Protein AF-A0A6A7A8A3-F1 (afdb_monomer)

Sequence (355 aa):
MQVSAALRVEASKLFWAHPEAYFLVSAGWLIDGAHPAYTHWDLSFLPNVQNVLVDYHVGTDRAICPLYDGVMAVRQGRITAFWNSLTKWFPNVKRIVIDQNWLSPPWNGESQPVPRALRILSQSSSLDIQVFAFIAEEIEGDPIACSASIPSDPPCQRSLYRSSADGVWARAKSPQPWKTILPPARKFSGPVGKVRGLDHEDTLTHLQHNGLWPLMVEALDRHHFGMGNNNPFSCPSSTCDAYFQKAGEWTVHAAESHYCDWFTKDRFSMLPQQLRVEFEKREKALVTKEDEIRRVYTELRDDWREGGGRKQREMKHGWMEQLEQDGAWNTGTAPEESRLWREFLRDMENTGSWQ

Mean predicted aligned error: 6.4 Å

Radius of gyration: 23.77 Å; Cα contacts (8 Å, |Δi|>4): 423; chains: 1; bounding box: 64×52×65 Å

Solvent-accessible surface area (backbone atoms only — not comparable to full-atom values): 20393 Å² total; per-residue (Å²): 136,88,75,56,72,68,58,52,57,58,53,48,54,58,64,41,63,38,90,35,51,22,36,55,40,56,39,65,46,22,41,69,49,48,52,69,58,80,52,61,50,35,68,86,56,36,50,60,38,27,32,36,29,29,43,44,54,93,63,49,50,52,66,37,37,32,73,54,95,90,42,75,47,75,37,59,70,35,48,51,27,26,54,54,26,44,48,70,47,25,68,50,48,41,37,36,38,41,37,33,84,56,75,70,80,77,54,93,89,59,88,63,92,66,57,66,52,59,50,55,49,56,71,68,54,60,93,78,45,48,57,32,42,33,34,33,41,74,59,92,64,80,76,74,86,68,68,96,84,64,92,70,79,76,62,67,46,74,48,46,30,35,65,46,98,87,69,49,76,43,77,52,89,67,76,88,71,64,47,82,36,79,60,60,67,42,90,62,59,68,62,60,20,52,54,53,43,49,56,47,51,51,53,51,46,51,52,53,59,64,47,47,57,62,50,49,45,51,49,52,36,40,68,32,39,34,97,84,40,78,52,62,50,63,49,70,52,94,91,46,86,53,73,33,80,53,71,56,50,52,46,55,47,42,64,76,76,40,58,73,53,62,79,43,97,64,57,54,71,68,43,59,70,76,59,26,53,55,51,53,53,49,50,52,52,45,53,54,49,52,51,50,51,52,48,53,53,47,53,54,30,50,48,49,61,51,72,89,33,72,56,28,54,51,50,53,49,49,35,40,52,42,31,73,71,36,78,71,46,42,77,90,57,60,47,85,73,28,68,68,46,52,51,51,50,50,66,54,66,55,80,70,76,94,122

Structure (mmCIF, N/CA/C/O backbone):
data_AF-A0A6A7A8A3-F1
#
_entry.id   AF-A0A6A7A8A3-F1
#
loop_
_atom_site.group_PDB
_atom_site.id
_atom_site.type_symbol
_atom_site.label_atom_id
_atom_site.label_alt_id
_atom_site.label_comp_id
_atom_site.label_asym_id
_atom_site.label_entity_id
_atom_site.label_seq_id
_atom_site.pdbx_PDB_ins_code
_atom_site.Cartn_x
_atom_site.Cartn_y
_atom_site.Cartn_z
_atom_site.occupancy
_atom_site.B_iso_or_equiv
_atom_site.auth_seq_id
_atom_site.auth_comp_id
_atom_site.auth_asym_id
_atom_site.auth_atom_id
_atom_site.pdbx_PDB_model_num
ATOM 1 N N . MET A 1 1 ? -22.279 19.950 -16.555 1.00 41.28 1 MET A N 1
ATOM 2 C CA . MET A 1 1 ? -22.876 18.755 -17.191 1.00 41.28 1 MET A CA 1
ATOM 3 C C . MET A 1 1 ? -23.458 17.885 -16.074 1.00 41.28 1 MET A C 1
ATOM 5 O O . MET A 1 1 ? -22.696 17.284 -15.332 1.00 41.28 1 MET A O 1
ATOM 9 N N . GLN A 1 2 ? -24.775 17.928 -15.839 1.00 42.59 2 GLN A N 1
ATOM 10 C CA . GLN A 1 2 ? -25.427 17.108 -14.806 1.00 42.59 2 GLN A CA 1
ATOM 11 C C . GLN A 1 2 ? -25.763 15.741 -15.405 1.00 42.59 2 GLN A C 1
ATOM 13 O O . GLN A 1 2 ? -26.630 15.635 -16.266 1.00 42.59 2 GLN A O 1
ATOM 18 N N . VAL A 1 3 ? -25.058 14.698 -14.974 1.00 52.94 3 VAL A N 1
ATOM 19 C CA . VAL A 1 3 ? -25.358 13.318 -15.378 1.00 52.94 3 VAL A CA 1
ATOM 20 C C . VAL A 1 3 ? -26.466 12.777 -14.472 1.00 52.94 3 VAL A C 1
ATOM 22 O O . VAL A 1 3 ? -26.388 12.938 -13.244 1.00 52.94 3 VAL A O 1
ATOM 25 N N . SER A 1 4 ? -27.496 12.149 -15.052 1.00 76.50 4 SER A N 1
ATOM 26 C CA . SER A 1 4 ? -28.606 11.574 -14.280 1.00 76.50 4 SER A CA 1
ATOM 27 C C . SER A 1 4 ? -28.085 10.539 -13.272 1.00 76.50 4 SER A C 1
ATOM 29 O O . SER A 1 4 ? -27.087 9.857 -13.517 1.00 76.50 4 SER A O 1
ATOM 31 N N . ALA A 1 5 ? -28.734 10.435 -12.110 1.00 71.06 5 ALA A N 1
ATOM 32 C CA . ALA A 1 5 ? -28.333 9.482 -11.073 1.00 71.06 5 ALA A CA 1
ATOM 33 C C . ALA A 1 5 ? -28.344 8.029 -11.589 1.00 71.06 5 ALA A C 1
ATOM 35 O O . ALA A 1 5 ? -27.452 7.256 -11.256 1.00 71.06 5 ALA A O 1
ATOM 36 N N . ALA A 1 6 ? -29.285 7.692 -12.478 1.00 70.81 6 ALA A N 1
ATOM 37 C CA . ALA A 1 6 ? -29.379 6.373 -13.103 1.00 70.81 6 ALA A CA 1
ATOM 38 C C . ALA A 1 6 ? -28.167 6.049 -13.995 1.00 70.81 6 ALA A C 1
ATOM 40 O O . ALA A 1 6 ? -27.608 4.959 -13.905 1.00 70.81 6 ALA A O 1
ATOM 41 N N . LEU A 1 7 ? -27.701 7.012 -14.799 1.00 69.50 7 LEU A N 1
ATOM 42 C CA . LEU A 1 7 ? -26.505 6.831 -15.630 1.00 69.50 7 LEU A CA 1
ATOM 43 C C . LEU A 1 7 ? -25.240 6.657 -14.786 1.00 69.50 7 LEU A C 1
ATOM 45 O O . LEU A 1 7 ? -24.361 5.893 -15.169 1.00 69.50 7 LEU A O 1
ATOM 49 N N . ARG A 1 8 ? -25.151 7.317 -13.624 1.00 71.75 8 ARG A N 1
ATOM 50 C CA . ARG A 1 8 ? -24.036 7.115 -12.684 1.00 71.75 8 ARG A CA 1
ATOM 51 C C . ARG A 1 8 ? -24.021 5.703 -12.104 1.00 71.75 8 ARG A C 1
ATOM 53 O O . ARG A 1 8 ? -22.950 5.112 -12.012 1.00 71.75 8 ARG A O 1
ATOM 60 N N . VAL A 1 9 ? -25.186 5.150 -11.768 1.00 73.38 9 VAL A N 1
ATOM 61 C CA . VAL A 1 9 ? -25.297 3.768 -11.277 1.00 73.38 9 VAL A CA 1
ATOM 62 C C . VAL A 1 9 ? -24.847 2.774 -12.347 1.00 73.38 9 VAL A C 1
ATOM 64 O O . VAL A 1 9 ? -23.990 1.940 -12.062 1.00 73.38 9 VAL A O 1
ATOM 67 N N . GLU A 1 10 ? -25.334 2.889 -13.585 1.00 70.38 10 GLU A N 1
ATOM 68 C CA . GLU A 1 10 ? -24.928 1.975 -14.664 1.00 70.38 10 GLU A CA 1
ATOM 69 C C . GLU A 1 10 ? -23.459 2.146 -15.076 1.00 70.38 10 GLU A C 1
ATOM 71 O O . GLU A 1 10 ? -22.743 1.158 -15.228 1.00 70.38 10 GLU A O 1
ATOM 76 N N . ALA A 1 11 ? -22.963 3.383 -15.178 1.00 69.50 11 ALA A N 1
ATOM 77 C CA . ALA A 1 11 ? -21.560 3.642 -15.503 1.00 69.50 11 ALA A CA 1
ATOM 78 C C . ALA A 1 11 ? -20.607 3.123 -14.417 1.00 69.50 11 ALA A C 1
ATOM 80 O O . ALA A 1 11 ? -19.522 2.637 -14.737 1.00 69.50 11 ALA A O 1
ATOM 81 N N . SER A 1 12 ? -21.018 3.167 -13.143 1.00 70.62 12 SER A N 1
ATOM 82 C CA . SER A 1 12 ? -20.209 2.624 -12.051 1.00 70.62 12 SER A CA 1
ATOM 83 C C . SER A 1 12 ? -19.930 1.130 -12.257 1.00 70.62 12 SER A C 1
ATOM 85 O O . SER A 1 12 ? -18.787 0.706 -12.122 1.00 70.62 12 SER A O 1
ATOM 87 N N . LYS A 1 13 ? -20.912 0.346 -12.731 1.00 70.56 13 LYS A N 1
ATOM 88 C CA . LYS A 1 13 ? -20.748 -1.096 -12.999 1.00 70.56 13 LYS A CA 1
ATOM 89 C C . LYS A 1 13 ? -19.637 -1.394 -14.007 1.00 70.56 13 LYS A C 1
ATOM 91 O O . LYS A 1 13 ? -18.919 -2.377 -13.843 1.00 70.56 13 LYS A O 1
ATOM 96 N N . LEU A 1 14 ? -19.483 -0.547 -15.026 1.00 67.88 14 LEU A N 1
ATOM 97 C CA . LEU A 1 14 ? -18.428 -0.688 -16.035 1.00 67.88 14 LEU A CA 1
ATOM 98 C C . LEU A 1 14 ? -17.042 -0.400 -15.455 1.00 67.88 14 LEU A C 1
ATOM 100 O O . LEU A 1 14 ? -16.075 -1.065 -15.819 1.00 67.88 14 LEU A O 1
ATOM 104 N N . PHE A 1 15 ? -16.952 0.548 -14.524 1.00 69.75 15 PHE A N 1
ATOM 105 C CA . PHE A 1 15 ? -15.708 0.843 -13.820 1.00 69.75 15 PHE A CA 1
ATOM 106 C C . PHE A 1 15 ? -15.284 -0.332 -12.921 1.00 69.75 15 PHE A C 1
ATOM 108 O O . PHE A 1 15 ? -14.115 -0.711 -12.905 1.00 69.75 15 PHE A O 1
ATOM 115 N N . TRP A 1 16 ? -16.241 -0.975 -12.243 1.00 70.88 16 TRP A N 1
ATOM 116 C CA . TRP A 1 16 ? -15.983 -2.103 -11.334 1.00 70.88 16 TRP A CA 1
ATOM 117 C C . TRP A 1 16 ? -15.616 -3.413 -12.036 1.00 70.88 16 TRP A C 1
ATOM 119 O O . TRP A 1 16 ? -14.941 -4.264 -11.459 1.00 70.88 16 TRP A O 1
ATOM 129 N N . ALA A 1 17 ? -16.077 -3.590 -13.274 1.00 68.94 17 ALA A N 1
ATOM 130 C CA . ALA A 1 17 ? -15.832 -4.790 -14.064 1.00 68.94 17 ALA A CA 1
ATOM 131 C C . ALA A 1 17 ? -14.525 -4.731 -14.869 1.00 68.94 17 ALA A C 1
ATOM 133 O O . ALA A 1 17 ? -14.231 -5.682 -15.596 1.00 68.94 17 ALA A O 1
ATOM 134 N N . HIS A 1 18 ? -13.747 -3.643 -14.769 1.00 83.19 18 HIS A N 1
ATOM 135 C CA . HIS A 1 18 ? -12.517 -3.517 -15.539 1.00 83.19 18 HIS A CA 1
ATOM 136 C C . HIS A 1 18 ? -11.528 -4.620 -15.116 1.00 83.19 18 HIS A C 1
ATOM 138 O O . HIS A 1 18 ? -11.077 -4.632 -13.968 1.00 83.19 18 HIS A O 1
ATOM 144 N N . PRO A 1 19 ? -11.171 -5.563 -16.008 1.00 85.12 19 PRO A N 1
ATOM 145 C CA . PRO A 1 19 ? -10.410 -6.758 -15.633 1.00 85.12 19 PRO A CA 1
ATOM 146 C C . PRO A 1 19 ? -8.987 -6.441 -15.159 1.00 85.12 19 PRO A C 1
ATOM 148 O O . PRO A 1 19 ? -8.372 -7.259 -14.482 1.00 85.12 19 PRO A O 1
ATOM 151 N N . GLU A 1 20 ? -8.488 -5.255 -15.501 1.00 90.06 20 GLU A N 1
ATOM 152 C CA . GLU A 1 20 ? -7.165 -4.754 -15.126 1.00 90.06 20 GLU A CA 1
ATOM 153 C C . GLU A 1 20 ? -7.177 -3.881 -13.863 1.00 90.06 20 GLU A C 1
ATOM 155 O O . GLU A 1 20 ? -6.114 -3.538 -13.366 1.00 90.06 20 GLU A O 1
ATOM 160 N N . ALA A 1 21 ? -8.335 -3.478 -13.335 1.00 92.38 21 ALA A N 1
ATOM 161 C CA . ALA A 1 21 ? -8.386 -2.628 -12.144 1.00 92.38 21 ALA A CA 1
ATOM 162 C C . ALA A 1 21 ? -8.344 -3.494 -10.880 1.00 92.38 21 ALA A C 1
ATOM 16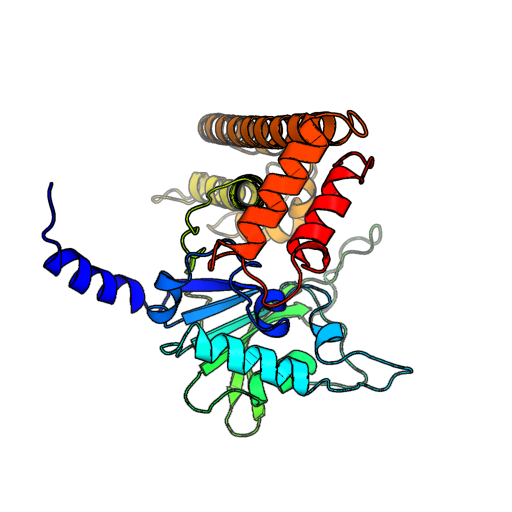4 O O . ALA A 1 21 ? -9.275 -4.268 -10.642 1.00 92.38 21 ALA A O 1
ATOM 165 N N . TYR A 1 22 ? -7.280 -3.363 -10.085 1.00 95.25 22 TYR A N 1
ATOM 166 C CA . TYR A 1 22 ? -7.108 -4.076 -8.819 1.00 95.25 22 TYR A CA 1
ATOM 167 C C . TYR A 1 22 ? -7.022 -3.085 -7.666 1.00 95.25 22 TYR A C 1
ATOM 169 O O . TYR A 1 22 ? -6.208 -2.164 -7.690 1.00 95.25 22 TYR A O 1
ATOM 177 N N . PHE A 1 23 ? -7.851 -3.285 -6.645 1.00 95.62 23 PHE A N 1
ATOM 178 C CA . PHE A 1 23 ? -7.915 -2.375 -5.505 1.00 95.62 23 PHE A CA 1
ATOM 179 C C . PHE A 1 23 ? -7.009 -2.846 -4.374 1.00 95.62 23 PHE A C 1
ATOM 181 O O . PHE A 1 23 ? -7.115 -3.995 -3.946 1.00 95.62 23 PHE A O 1
ATOM 188 N N . LEU A 1 24 ? -6.120 -1.960 -3.918 1.00 96.31 24 LEU A N 1
ATOM 189 C CA . LEU A 1 24 ? -5.114 -2.270 -2.906 1.00 96.31 24 LEU A CA 1
ATOM 190 C C . LEU A 1 24 ? -5.739 -2.402 -1.514 1.00 96.31 24 LEU A C 1
ATOM 192 O O . LEU A 1 24 ? -6.472 -1.520 -1.061 1.00 96.31 24 LEU A O 1
ATOM 196 N N . VAL A 1 25 ? -5.408 -3.482 -0.812 1.00 97.44 25 VAL A N 1
ATOM 197 C CA . VAL A 1 25 ? -5.861 -3.764 0.553 1.00 97.44 25 VAL A CA 1
ATOM 198 C C . VAL A 1 25 ? -4.709 -4.356 1.359 1.00 97.44 25 VAL A C 1
ATOM 200 O O . VAL A 1 25 ? -4.039 -5.266 0.892 1.00 97.44 25 VAL A O 1
ATOM 203 N N . SER A 1 26 ? -4.495 -3.894 2.591 1.00 96.81 26 SER A N 1
ATOM 204 C CA . SER A 1 26 ? -3.446 -4.451 3.454 1.00 96.81 26 SER A CA 1
ATOM 205 C C . SER A 1 26 ? -3.801 -5.856 3.950 1.00 96.81 26 SER A C 1
ATOM 207 O O . SER A 1 26 ? -4.882 -6.070 4.512 1.00 96.81 26 SER A O 1
ATOM 209 N N . ALA A 1 27 ? -2.865 -6.801 3.829 1.00 97.44 27 ALA A N 1
ATOM 210 C CA . ALA A 1 27 ? -2.997 -8.134 4.414 1.00 97.44 27 ALA A CA 1
ATOM 211 C C . ALA A 1 27 ? -3.155 -8.073 5.939 1.00 97.44 27 ALA A C 1
ATOM 213 O O . ALA A 1 27 ? -3.954 -8.818 6.504 1.00 97.44 27 ALA A O 1
ATOM 214 N N . GLY A 1 28 ? -2.440 -7.156 6.603 1.00 96.62 28 GLY A N 1
ATOM 215 C CA . GLY A 1 28 ? -2.507 -6.979 8.054 1.00 96.62 28 GLY A CA 1
ATOM 216 C C . GLY A 1 28 ? -3.919 -6.633 8.529 1.00 96.62 28 GLY A C 1
ATOM 217 O O . GLY A 1 28 ? -4.424 -7.251 9.463 1.00 96.62 28 GLY A O 1
ATOM 218 N N . TRP A 1 29 ? -4.602 -5.724 7.823 1.00 96.94 29 TRP A N 1
ATOM 219 C CA . TRP A 1 29 ? -5.993 -5.372 8.122 1.00 96.94 29 TRP A CA 1
ATOM 220 C C . TRP A 1 29 ? -6.928 -6.582 8.006 1.00 96.94 29 TRP A C 1
ATOM 222 O O . TRP A 1 29 ? -7.726 -6.817 8.911 1.00 96.94 29 TRP A O 1
ATOM 232 N N . LEU A 1 30 ? -6.793 -7.394 6.950 1.00 98.12 30 LEU A N 1
ATOM 233 C CA . LEU A 1 30 ? -7.594 -8.612 6.762 1.00 98.12 30 LEU A CA 1
ATOM 234 C C . LEU A 1 30 ? -7.322 -9.665 7.854 1.00 98.12 30 LEU A C 1
ATOM 236 O O . LEU A 1 30 ? -8.256 -10.256 8.394 1.00 98.12 30 LEU A O 1
ATOM 240 N N . ILE A 1 31 ? -6.055 -9.872 8.221 1.00 97.25 31 ILE A N 1
ATOM 241 C CA . ILE A 1 31 ? -5.625 -10.828 9.262 1.00 97.25 31 ILE A CA 1
ATOM 242 C C . ILE A 1 31 ? -6.101 -10.418 10.663 1.00 97.25 31 ILE A C 1
ATOM 244 O O . ILE A 1 31 ? -6.330 -11.276 11.524 1.00 97.25 31 ILE A O 1
ATOM 248 N N . ASP A 1 32 ? -6.261 -9.117 10.900 1.00 95.81 32 ASP A N 1
ATOM 249 C CA . ASP A 1 32 ? -6.776 -8.542 12.145 1.00 95.81 32 ASP A CA 1
ATOM 250 C C . ASP A 1 32 ? -8.315 -8.433 12.173 1.00 95.81 32 ASP A C 1
ATOM 252 O O . ASP A 1 32 ? -8.879 -7.778 13.050 1.00 95.81 32 ASP A O 1
ATOM 256 N N . GLY A 1 33 ? -9.017 -9.086 11.239 1.00 96.12 33 GLY A N 1
ATOM 257 C CA . GLY A 1 33 ? -10.484 -9.140 11.219 1.00 96.12 33 GLY A CA 1
ATOM 258 C C . GLY A 1 33 ? -11.158 -8.000 10.445 1.00 96.12 33 GLY A C 1
ATOM 259 O O . GLY A 1 33 ? -12.374 -7.827 10.547 1.00 96.12 33 GLY A O 1
ATOM 260 N N . ALA A 1 34 ? -10.377 -7.205 9.706 1.00 96.69 34 ALA A N 1
ATOM 261 C CA . ALA A 1 34 ? -10.812 -6.090 8.867 1.00 96.69 34 ALA A CA 1
ATOM 262 C C . ALA A 1 34 ? -11.801 -5.147 9.555 1.00 96.69 34 ALA A C 1
ATOM 264 O O . ALA A 1 34 ? -12.875 -4.830 9.036 1.00 96.69 34 ALA A O 1
ATOM 265 N N . HIS A 1 35 ? -11.455 -4.710 10.762 1.00 95.56 35 HIS A N 1
ATOM 266 C CA . HIS A 1 35 ? -12.317 -3.811 11.507 1.00 95.56 35 HIS A CA 1
ATOM 267 C C . HIS A 1 35 ? -12.421 -2.435 10.802 1.00 95.56 35 HIS A C 1
ATOM 269 O O . HIS A 1 35 ? -11.382 -1.871 10.435 1.00 95.56 35 HIS A O 1
ATOM 275 N N . PRO A 1 36 ? -13.631 -1.856 10.643 1.00 94.75 36 PRO A N 1
ATOM 276 C CA . PRO A 1 36 ? -13.853 -0.578 9.955 1.00 94.75 36 PRO A CA 1
ATOM 277 C C . PRO A 1 36 ? -13.001 0.592 10.438 1.00 94.75 36 PRO A C 1
ATOM 279 O O . PRO A 1 36 ? -12.534 1.415 9.654 1.00 94.75 36 PRO A O 1
ATOM 282 N N . ALA A 1 37 ? -12.795 0.658 11.750 1.00 94.81 37 ALA A N 1
ATOM 283 C CA . ALA A 1 37 ? -12.064 1.734 12.402 1.00 94.81 37 ALA A CA 1
ATOM 284 C C . ALA A 1 37 ? -10.565 1.769 12.031 1.00 94.81 37 ALA A C 1
ATOM 286 O O . ALA A 1 37 ? -9.936 2.815 12.150 1.00 94.81 37 ALA A O 1
ATOM 287 N N . TYR A 1 38 ? -9.995 0.651 11.558 1.00 95.00 38 TYR A N 1
ATOM 288 C CA . TYR A 1 38 ? -8.555 0.508 11.289 1.00 95.00 38 TYR A CA 1
ATOM 289 C C . TYR A 1 38 ? -8.183 0.677 9.813 1.00 95.00 38 TYR A C 1
ATOM 291 O O . TYR A 1 38 ? -7.076 0.331 9.412 1.00 95.00 38 TYR A O 1
ATOM 299 N N . THR A 1 39 ? -9.093 1.202 8.994 1.00 95.38 39 THR A N 1
ATOM 300 C CA . THR A 1 39 ? -8.820 1.515 7.592 1.00 95.38 39 THR A CA 1
ATOM 301 C C . THR A 1 39 ? -9.232 2.941 7.244 1.00 95.38 39 THR A C 1
ATOM 303 O O . THR A 1 39 ? -10.134 3.522 7.854 1.00 95.38 39 THR A O 1
ATOM 306 N N . HIS A 1 40 ? -8.553 3.502 6.247 1.00 95.38 40 HIS A N 1
ATOM 307 C CA . HIS A 1 40 ? -8.847 4.814 5.674 1.00 95.38 40 HIS A CA 1
ATOM 308 C C . HIS A 1 40 ? -9.877 4.731 4.540 1.00 95.38 40 HIS A C 1
ATOM 310 O O . HIS A 1 40 ? -10.288 5.762 4.020 1.00 95.38 40 HIS A O 1
ATOM 316 N N . TRP A 1 41 ? -10.302 3.526 4.151 1.00 94.94 41 TRP A N 1
ATOM 317 C CA . TRP A 1 41 ? -11.145 3.304 2.977 1.00 94.94 41 TRP A CA 1
ATOM 318 C C . TRP A 1 41 ? -12.631 3.482 3.266 1.00 94.94 41 TRP A C 1
ATOM 320 O O . TRP A 1 41 ? -13.123 3.133 4.341 1.00 94.94 41 TRP A O 1
ATOM 330 N N . ASP A 1 42 ? -13.359 3.983 2.270 1.00 94.81 42 ASP A N 1
ATOM 331 C CA . ASP A 1 42 ? -14.815 3.960 2.256 1.00 94.81 42 ASP A CA 1
ATOM 332 C C . ASP A 1 42 ? -15.297 2.514 2.097 1.00 94.81 42 ASP A C 1
ATOM 334 O O . ASP A 1 42 ? -15.176 1.897 1.041 1.00 94.81 42 ASP A O 1
ATOM 338 N N . LEU A 1 43 ? -15.857 1.949 3.161 1.00 94.38 43 LEU A N 1
ATOM 339 C CA . LEU A 1 43 ? -16.292 0.555 3.161 1.00 94.38 43 LEU A CA 1
ATOM 340 C C . LEU A 1 43 ? -17.522 0.310 2.289 1.00 94.38 43 LEU A C 1
ATOM 342 O O . LEU A 1 43 ? -17.734 -0.820 1.857 1.00 94.38 43 LEU A O 1
ATOM 346 N N . SER A 1 44 ? -18.314 1.347 2.002 1.00 93.12 44 SER A N 1
ATOM 347 C CA . SER A 1 44 ? -19.478 1.228 1.115 1.00 93.12 44 SER A CA 1
ATOM 348 C C . SER A 1 44 ? -19.074 0.978 -0.342 1.00 93.12 44 SER A C 1
ATOM 350 O O . SER A 1 44 ? -19.856 0.449 -1.132 1.00 93.12 44 SER A O 1
ATOM 352 N N . PHE A 1 45 ? -17.824 1.300 -0.682 1.00 90.94 45 PHE A N 1
ATOM 353 C CA . PHE A 1 45 ? -17.230 1.047 -1.985 1.00 90.94 45 PHE A CA 1
ATOM 354 C C . PHE A 1 45 ? -16.874 -0.429 -2.198 1.00 90.94 45 PHE A C 1
ATOM 356 O O . PHE A 1 45 ? -17.084 -0.959 -3.292 1.00 90.94 45 PHE A O 1
ATOM 363 N N . LEU A 1 46 ? -16.353 -1.094 -1.159 1.00 93.56 46 LEU A N 1
ATOM 364 C CA . LEU A 1 46 ? -15.729 -2.420 -1.255 1.00 93.56 46 LEU A CA 1
ATOM 365 C C . LEU A 1 46 ? -16.644 -3.520 -1.832 1.00 93.56 46 LEU A C 1
ATOM 367 O O . LEU A 1 46 ? -16.145 -4.317 -2.629 1.00 93.56 46 LEU A O 1
ATOM 371 N N . PRO A 1 47 ? -17.969 -3.551 -1.566 1.00 94.69 47 PRO A N 1
ATOM 372 C CA . PRO A 1 47 ? -18.858 -4.543 -2.164 1.00 94.69 47 PRO A CA 1
ATOM 373 C C . PRO A 1 47 ? -18.889 -4.554 -3.691 1.00 94.69 47 PRO A C 1
ATOM 375 O O . PRO A 1 47 ? -19.271 -5.563 -4.275 1.00 94.69 47 PRO A O 1
ATOM 378 N N . ASN A 1 48 ? -18.488 -3.471 -4.357 1.00 91.19 48 ASN A N 1
ATOM 379 C CA . ASN A 1 48 ? -18.474 -3.404 -5.818 1.00 91.19 48 ASN A CA 1
ATOM 380 C C . ASN A 1 48 ? -17.194 -3.989 -6.434 1.00 91.19 48 ASN A C 1
ATOM 382 O O . ASN A 1 48 ? -17.150 -4.248 -7.635 1.00 91.19 48 ASN A O 1
ATOM 386 N N . VAL A 1 49 ? -16.149 -4.199 -5.636 1.00 93.06 49 VAL A N 1
ATOM 387 C CA . VAL A 1 49 ? -14.822 -4.593 -6.111 1.00 93.06 49 VAL A CA 1
ATOM 388 C C . VAL A 1 49 ? -14.785 -6.080 -6.479 1.00 93.06 49 VAL A C 1
ATOM 390 O O . VAL A 1 49 ? -15.143 -6.938 -5.675 1.00 93.06 49 VAL A O 1
ATOM 393 N N . GLN A 1 50 ? -14.298 -6.387 -7.689 1.00 94.25 50 GLN A N 1
ATOM 394 C CA . GLN A 1 50 ? -14.140 -7.767 -8.175 1.00 94.25 50 GLN A CA 1
ATOM 395 C C . GLN A 1 50 ? -12.688 -8.264 -8.181 1.00 94.25 50 GLN A C 1
ATOM 397 O O . GLN A 1 50 ? -12.469 -9.471 -8.065 1.00 94.25 50 GLN A O 1
ATOM 402 N N . ASN A 1 51 ? -11.703 -7.369 -8.308 1.00 95.12 51 ASN A N 1
ATOM 403 C CA . ASN A 1 51 ? -10.287 -7.730 -8.251 1.00 95.12 51 ASN A CA 1
ATOM 404 C C . ASN A 1 51 ? -9.594 -6.976 -7.107 1.00 95.12 51 ASN A C 1
ATOM 406 O O . ASN A 1 51 ? -9.657 -5.746 -7.037 1.00 95.12 51 ASN A O 1
ATOM 410 N N . VAL A 1 52 ? -8.930 -7.715 -6.223 1.00 96.69 52 VAL A N 1
ATOM 411 C CA . VAL A 1 52 ? -8.230 -7.174 -5.051 1.00 96.69 52 VAL A CA 1
ATOM 412 C C . VAL A 1 52 ? -6.735 -7.441 -5.191 1.00 96.69 52 VAL A C 1
ATOM 414 O O . VAL A 1 52 ? -6.326 -8.560 -5.499 1.00 96.69 52 VAL A O 1
ATOM 417 N N . LEU A 1 53 ? -5.917 -6.416 -4.963 1.00 97.19 53 LEU A N 1
ATOM 418 C CA . LEU A 1 53 ? -4.483 -6.572 -4.739 1.00 97.19 53 LEU A CA 1
ATOM 419 C C . LEU A 1 53 ? -4.249 -6.517 -3.234 1.00 97.19 53 LEU A C 1
ATOM 421 O O . LEU A 1 53 ? -4.550 -5.513 -2.593 1.00 97.19 53 LEU A O 1
ATOM 425 N N . VAL A 1 54 ? -3.754 -7.603 -2.662 1.00 97.94 54 VAL A N 1
ATOM 426 C CA . VAL A 1 54 ? -3.442 -7.675 -1.241 1.00 97.94 54 VAL A CA 1
ATOM 427 C C . VAL A 1 54 ? -1.982 -7.301 -1.059 1.00 97.94 54 VAL A C 1
ATOM 429 O O . VAL A 1 54 ? -1.117 -8.064 -1.474 1.00 97.94 54 VAL A O 1
ATOM 432 N N . ASP A 1 55 ? -1.729 -6.158 -0.427 1.00 96.56 55 ASP A N 1
ATOM 433 C CA . ASP A 1 55 ? -0.402 -5.758 0.036 1.00 96.56 55 ASP A CA 1
ATOM 434 C C . ASP A 1 55 ? -0.011 -6.668 1.198 1.00 96.56 55 ASP A C 1
ATOM 436 O O . ASP A 1 55 ? -0.446 -6.505 2.347 1.00 96.56 55 ASP A O 1
ATOM 440 N N . TYR A 1 56 ? 0.710 -7.727 0.865 1.00 96.50 56 TYR A N 1
ATOM 441 C CA . TYR A 1 56 ? 1.326 -8.591 1.843 1.00 96.50 56 TYR A CA 1
ATOM 442 C C . TYR A 1 56 ? 2.548 -7.818 2.309 1.00 96.50 56 TYR A C 1
ATOM 444 O O . TYR A 1 56 ? 3.350 -7.484 1.464 1.00 96.50 56 TYR A O 1
ATOM 452 N N . HIS A 1 57 ? 2.719 -7.515 3.599 1.00 92.88 57 HIS A N 1
ATOM 453 C CA . HIS A 1 57 ? 3.901 -6.783 4.088 1.00 92.88 57 HIS A CA 1
ATOM 454 C C . HIS A 1 57 ? 4.918 -7.703 4.770 1.00 92.88 57 HIS A C 1
ATOM 456 O O . HIS A 1 57 ? 4.564 -8.785 5.258 1.00 92.88 57 HIS A O 1
ATOM 462 N N . VAL A 1 58 ? 6.168 -7.242 4.886 1.00 90.19 58 VAL A N 1
ATOM 463 C CA . VAL A 1 58 ? 7.217 -7.929 5.652 1.00 90.19 58 VAL A CA 1
ATOM 464 C C . VAL A 1 58 ? 6.699 -8.276 7.051 1.00 90.19 58 VAL A C 1
ATOM 466 O O . VAL A 1 58 ? 6.112 -7.454 7.750 1.00 90.19 58 VAL A O 1
ATOM 469 N N . GLY A 1 59 ? 6.902 -9.528 7.466 1.00 89.69 59 GLY A N 1
ATOM 470 C CA . GLY A 1 59 ? 6.437 -10.036 8.759 1.00 89.69 59 GLY A CA 1
ATOM 471 C C . GLY A 1 59 ? 5.027 -10.633 8.751 1.00 89.69 59 GLY A C 1
ATOM 472 O O . GLY A 1 59 ? 4.689 -11.344 9.700 1.00 89.69 59 GLY A O 1
ATOM 473 N N . THR A 1 60 ? 4.242 -10.466 7.680 1.00 92.56 60 THR A N 1
ATOM 474 C CA . THR A 1 60 ? 2.930 -11.132 7.541 1.00 92.56 60 THR A CA 1
ATOM 475 C C . THR A 1 60 ? 3.068 -12.658 7.596 1.00 92.56 60 THR A C 1
ATOM 477 O O . THR A 1 60 ? 2.279 -13.330 8.264 1.00 92.56 60 THR A O 1
ATOM 480 N N . ASP A 1 61 ? 4.158 -13.198 7.039 1.00 91.56 61 ASP A N 1
ATOM 481 C CA . ASP A 1 61 ? 4.535 -14.610 7.181 1.00 91.56 61 ASP A CA 1
ATOM 482 C C . ASP A 1 61 ? 4.615 -15.044 8.645 1.00 91.56 61 ASP A C 1
ATOM 484 O O . ASP A 1 61 ? 4.103 -16.097 9.001 1.00 91.56 61 ASP A O 1
ATOM 488 N N . ARG A 1 62 ? 5.184 -14.216 9.531 1.00 91.75 62 ARG A N 1
ATOM 489 C CA . ARG A 1 62 ? 5.283 -14.524 10.969 1.00 91.75 62 ARG A CA 1
ATOM 490 C C . ARG A 1 62 ? 3.934 -14.423 11.680 1.00 91.75 62 ARG A C 1
ATOM 492 O O . ARG A 1 62 ? 3.750 -15.034 12.732 1.00 91.75 62 ARG A O 1
ATOM 499 N N . ALA A 1 63 ? 2.990 -13.656 11.139 1.00 92.88 63 ALA A N 1
ATOM 500 C CA . ALA A 1 63 ? 1.636 -13.582 11.676 1.00 92.88 63 ALA A CA 1
ATOM 501 C C . ALA A 1 63 ? 0.827 -14.852 11.359 1.00 92.88 63 ALA A C 1
ATOM 503 O O . ALA A 1 63 ? 0.045 -15.286 12.208 1.00 92.88 63 ALA A O 1
ATOM 504 N N . ILE A 1 64 ? 1.041 -15.452 10.180 1.00 93.81 64 ILE A N 1
ATOM 505 C CA . ILE A 1 64 ? 0.332 -16.650 9.698 1.00 93.81 64 ILE A CA 1
ATOM 506 C C . ILE A 1 64 ? 1.063 -17.947 10.080 1.00 93.81 64 ILE A C 1
ATOM 508 O O . ILE A 1 64 ? 0.441 -18.892 10.558 1.00 93.81 64 ILE A O 1
ATOM 512 N N . CYS A 1 65 ? 2.375 -17.993 9.885 1.00 93.94 65 CYS A N 1
ATOM 513 C CA . CYS A 1 65 ? 3.252 -19.147 10.071 1.00 93.94 65 CYS A CA 1
ATOM 514 C C . CYS A 1 65 ? 4.529 -18.742 10.836 1.00 93.94 65 CYS A C 1
ATOM 516 O O . CYS A 1 65 ? 5.621 -18.752 10.263 1.00 93.94 65 CYS A O 1
ATOM 518 N N . PRO A 1 66 ? 4.434 -18.350 12.122 1.00 93.56 66 PRO A N 1
ATOM 519 C CA . PRO A 1 66 ? 5.623 -18.112 12.933 1.00 93.56 66 PRO A CA 1
ATOM 520 C C . PRO A 1 66 ? 6.519 -19.353 13.007 1.00 93.56 66 PRO A C 1
ATOM 522 O O . PRO A 1 66 ? 6.047 -20.494 13.035 1.00 93.56 66 PRO A O 1
ATOM 525 N N . LEU A 1 67 ? 7.820 -19.092 13.098 1.00 89.56 67 LEU A N 1
ATOM 526 C CA . LEU A 1 67 ? 8.846 -20.097 13.320 1.00 89.5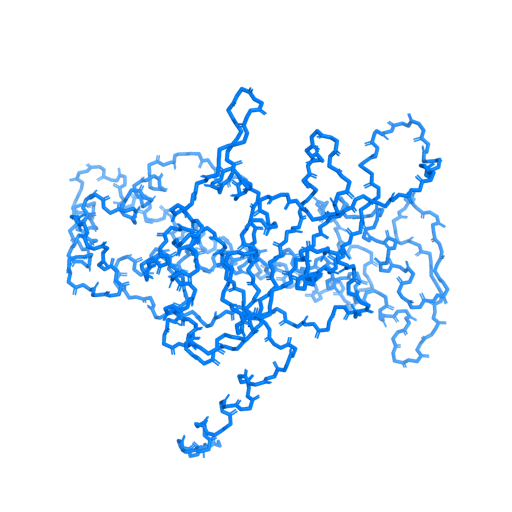6 67 LEU A CA 1
ATOM 527 C C . LEU A 1 67 ? 9.230 -20.102 14.803 1.00 89.56 67 LEU A C 1
ATOM 529 O O . LEU A 1 67 ? 9.673 -19.076 15.321 1.00 89.56 67 LEU A O 1
ATOM 533 N N . TYR A 1 68 ? 9.076 -21.248 15.463 1.00 90.75 68 TYR A N 1
ATOM 534 C CA . TYR A 1 68 ? 9.523 -21.478 16.837 1.00 90.75 68 TYR A CA 1
ATOM 535 C C . TYR A 1 68 ? 10.472 -22.671 16.840 1.00 90.75 68 TYR A C 1
ATOM 537 O O . TYR A 1 68 ? 10.074 -23.760 16.439 1.00 90.75 68 TYR A O 1
ATOM 545 N N . ASP A 1 69 ? 11.730 -22.455 17.226 1.00 89.94 69 ASP A N 1
ATOM 546 C CA . ASP A 1 69 ? 12.759 -23.505 17.303 1.00 89.94 69 ASP A CA 1
ATOM 547 C C . ASP A 1 69 ? 12.883 -24.348 16.017 1.00 89.94 69 ASP A C 1
ATOM 549 O O . ASP A 1 69 ? 13.011 -25.569 16.045 1.00 89.94 69 ASP A O 1
ATOM 553 N N . GLY A 1 70 ? 12.791 -23.691 14.854 1.00 86.81 70 GLY A N 1
ATOM 554 C CA . GLY A 1 70 ? 12.849 -24.353 13.544 1.00 86.81 70 GLY A CA 1
ATOM 555 C C . GLY A 1 70 ? 11.552 -25.056 13.116 1.00 86.81 70 GLY A C 1
ATOM 556 O O . GLY A 1 70 ? 11.473 -25.554 11.994 1.00 86.81 70 GLY A O 1
ATOM 557 N N . VAL A 1 71 ? 10.516 -25.060 13.960 1.00 88.69 71 VAL A N 1
ATOM 558 C CA . VAL A 1 71 ? 9.201 -25.637 13.665 1.00 88.69 71 VAL A CA 1
ATOM 559 C C . VAL A 1 71 ? 8.220 -24.543 13.252 1.00 88.69 71 VAL A C 1
ATOM 561 O O . VAL A 1 71 ? 7.995 -23.563 13.964 1.00 88.69 71 VAL A O 1
ATOM 564 N N . MET A 1 72 ? 7.608 -24.718 12.081 1.00 89.69 72 MET A N 1
ATOM 565 C CA . MET A 1 72 ? 6.557 -23.827 11.596 1.00 89.69 72 MET A CA 1
ATOM 566 C C . MET A 1 72 ? 5.231 -24.129 12.295 1.00 89.69 72 MET A C 1
ATOM 568 O O . MET A 1 72 ? 4.684 -25.222 12.133 1.00 89.69 72 MET A O 1
ATOM 572 N N . ALA A 1 73 ? 4.667 -23.154 13.003 1.00 94.94 73 ALA A N 1
ATOM 573 C CA . ALA A 1 73 ? 3.333 -23.276 13.581 1.00 94.94 73 ALA A CA 1
ATOM 574 C C . ALA A 1 73 ? 2.311 -22.540 12.706 1.00 94.94 73 ALA A C 1
ATOM 576 O O . ALA A 1 73 ? 2.324 -21.316 12.629 1.00 94.94 73 ALA A O 1
ATOM 577 N N . VAL A 1 74 ? 1.400 -23.269 12.057 1.00 96.25 74 VAL A N 1
ATOM 578 C CA . VAL A 1 74 ? 0.341 -22.656 11.237 1.00 96.25 74 VAL A CA 1
ATOM 579 C C . VAL A 1 74 ? -0.758 -22.098 12.142 1.00 96.25 74 VAL A C 1
ATOM 581 O O . VAL A 1 74 ? -1.454 -22.839 12.835 1.00 96.25 74 VAL A O 1
ATOM 584 N N . ARG A 1 75 ? -0.959 -20.779 12.123 1.00 97.06 75 ARG A N 1
ATOM 585 C CA . ARG A 1 75 ? -2.023 -20.102 12.876 1.00 97.06 75 ARG A CA 1
ATOM 586 C C . ARG A 1 75 ? -3.318 -20.081 12.067 1.00 97.06 75 ARG A C 1
ATOM 588 O O . ARG A 1 75 ? -3.701 -19.048 11.519 1.00 97.06 75 ARG A O 1
ATOM 595 N N . GLN A 1 76 ? -4.028 -21.211 12.046 1.00 97.25 76 GLN A N 1
ATOM 596 C CA . GLN A 1 76 ? -5.266 -21.374 11.269 1.00 97.25 76 GLN A CA 1
ATOM 597 C C . GLN A 1 76 ? -6.302 -20.269 11.532 1.00 97.25 76 GLN A C 1
ATOM 599 O O . GLN A 1 76 ? -6.918 -19.775 10.595 1.00 97.25 76 GLN A O 1
ATOM 604 N N . GLY A 1 77 ? -6.442 -19.807 12.781 1.00 97.69 77 GLY A N 1
ATOM 605 C CA . GLY A 1 77 ? -7.366 -18.719 13.121 1.00 97.69 77 GLY A CA 1
ATOM 606 C C . GLY A 1 77 ? -7.091 -17.408 12.372 1.00 97.69 77 GLY A C 1
ATOM 607 O O . GLY A 1 77 ? -8.032 -16.708 12.014 1.00 97.69 77 GLY A O 1
ATOM 608 N N . ARG A 1 78 ? -5.821 -17.094 12.069 1.00 97.44 78 ARG A N 1
ATOM 609 C CA . ARG A 1 78 ? -5.440 -15.902 11.289 1.00 97.44 78 ARG A CA 1
ATOM 610 C C . ARG A 1 78 ? -5.759 -16.058 9.804 1.00 97.44 78 ARG A C 1
ATOM 612 O O . ARG A 1 78 ? -6.230 -15.110 9.185 1.00 97.44 78 ARG A O 1
ATOM 619 N N . ILE A 1 79 ? -5.569 -17.258 9.260 1.00 97.75 79 ILE A N 1
ATOM 620 C CA . ILE A 1 79 ? -5.949 -17.596 7.881 1.00 97.75 79 ILE A CA 1
ATOM 621 C C . ILE A 1 79 ? -7.471 -17.509 7.714 1.00 97.75 79 ILE A C 1
ATOM 623 O O . ILE A 1 79 ? -7.961 -16.865 6.789 1.00 97.75 79 ILE A O 1
ATOM 627 N N . THR A 1 80 ? -8.231 -18.088 8.647 1.00 97.81 80 THR A N 1
ATOM 628 C CA . THR A 1 80 ? -9.695 -17.990 8.659 1.00 97.81 80 THR A CA 1
ATOM 629 C C . THR A 1 80 ? -10.157 -16.538 8.800 1.00 97.81 80 THR A C 1
ATOM 631 O O . THR A 1 80 ? -11.058 -16.116 8.080 1.00 97.81 80 THR A O 1
ATOM 634 N N . ALA A 1 81 ? -9.528 -15.746 9.679 1.00 97.75 81 ALA A N 1
ATOM 635 C CA . ALA A 1 81 ? -9.845 -14.326 9.830 1.00 97.75 81 ALA A CA 1
ATOM 636 C C . ALA A 1 81 ? -9.618 -13.542 8.531 1.00 97.75 81 ALA A C 1
ATOM 638 O O . ALA A 1 81 ? -10.490 -12.764 8.150 1.00 97.75 81 ALA A O 1
ATOM 639 N N . PHE A 1 82 ? -8.509 -13.793 7.826 1.00 98.12 82 PHE A N 1
ATOM 640 C CA . PHE A 1 82 ? -8.220 -13.180 6.530 1.00 98.12 82 PHE A CA 1
ATOM 641 C C . PHE A 1 82 ? -9.338 -13.444 5.513 1.00 98.12 82 PHE A C 1
ATOM 643 O O . PHE A 1 82 ? -9.909 -12.500 4.964 1.00 98.12 82 PHE A O 1
ATOM 650 N N . TRP A 1 83 ? -9.699 -14.713 5.298 1.00 98.06 83 TRP A N 1
ATOM 651 C CA . TRP A 1 83 ? -10.696 -15.087 4.289 1.00 98.06 83 TRP A CA 1
ATOM 652 C C . TRP A 1 83 ? -12.117 -14.659 4.663 1.00 98.06 83 TRP A C 1
ATOM 654 O O . TRP A 1 83 ? -12.852 -14.164 3.806 1.00 98.06 83 TRP A O 1
ATOM 664 N N . ASN A 1 84 ? -12.499 -14.763 5.939 1.00 98.06 84 ASN A N 1
ATOM 665 C CA . ASN A 1 84 ? -13.799 -14.281 6.417 1.00 98.06 84 ASN A CA 1
ATOM 666 C C . ASN A 1 84 ? -13.922 -12.762 6.269 1.00 98.06 84 ASN A C 1
ATOM 668 O O . ASN A 1 84 ? -14.958 -12.254 5.854 1.00 98.06 84 ASN A O 1
ATOM 672 N N . SER A 1 85 ? -12.856 -12.031 6.591 1.00 98.12 85 SER A N 1
ATOM 673 C CA . SER A 1 85 ? -12.810 -10.576 6.455 1.00 98.12 85 SER A CA 1
ATOM 674 C C . SER A 1 85 ? -12.929 -10.141 5.005 1.00 98.12 85 SER A C 1
ATOM 676 O O . SER A 1 85 ? -13.723 -9.261 4.677 1.00 98.12 85 SER A O 1
ATOM 678 N N . LEU A 1 86 ? -12.159 -10.786 4.132 1.00 98.06 86 LEU A N 1
ATOM 679 C CA . LEU A 1 86 ? -12.186 -10.506 2.711 1.00 98.06 86 LEU A CA 1
ATOM 680 C C . LEU A 1 86 ? -13.577 -10.785 2.125 1.00 98.06 86 LEU A C 1
ATOM 682 O O . LEU A 1 86 ? -14.158 -9.901 1.511 1.00 98.06 86 LEU A O 1
ATOM 686 N N . THR A 1 87 ? -14.145 -11.970 2.341 1.00 97.44 87 THR A N 1
ATOM 687 C CA . THR A 1 87 ? -15.466 -12.327 1.787 1.00 97.44 87 THR A CA 1
ATOM 688 C C . THR A 1 87 ? -16.596 -11.462 2.348 1.00 97.44 87 THR A C 1
ATOM 690 O O . THR A 1 87 ? -17.523 -11.118 1.618 1.00 97.44 87 THR A O 1
ATOM 693 N N . LYS A 1 88 ? -16.498 -11.037 3.615 1.00 97.44 88 LYS A N 1
ATOM 694 C CA . LYS A 1 88 ? -17.440 -10.094 4.233 1.00 97.44 88 LYS A CA 1
ATOM 695 C C . LYS A 1 88 ? -17.439 -8.729 3.542 1.00 97.44 88 LYS A C 1
ATOM 697 O O . LYS A 1 88 ? -18.509 -8.184 3.284 1.00 97.44 88 LYS A O 1
ATOM 702 N N . TRP A 1 89 ? -16.262 -8.151 3.296 1.00 96.88 89 TRP A N 1
ATOM 703 C CA . TRP A 1 89 ? -16.142 -6.789 2.756 1.00 96.88 89 TRP A CA 1
ATOM 704 C C . TRP A 1 89 ? -16.150 -6.728 1.230 1.00 96.88 89 TRP A C 1
ATOM 706 O O . TRP A 1 89 ? -16.563 -5.722 0.658 1.00 96.88 89 TRP A O 1
ATOM 716 N N . PHE A 1 90 ? -15.742 -7.814 0.580 1.00 96.62 90 PHE A N 1
ATOM 717 C CA . PHE A 1 90 ? -15.650 -7.961 -0.866 1.00 96.62 90 PHE A CA 1
ATOM 718 C C . PHE A 1 90 ? -16.495 -9.155 -1.343 1.00 96.62 90 PHE A C 1
ATOM 720 O O . PHE A 1 90 ? -15.958 -10.090 -1.934 1.00 96.62 90 PHE A O 1
ATOM 727 N N . PRO A 1 91 ? -17.823 -9.161 -1.120 1.00 96.25 91 PRO A N 1
ATOM 728 C CA . PRO A 1 91 ? -18.694 -10.280 -1.492 1.00 96.25 91 PRO A CA 1
ATOM 729 C C . PRO A 1 91 ? -18.667 -10.627 -2.988 1.00 96.25 91 PRO A C 1
ATOM 731 O O . PRO A 1 91 ? -19.004 -11.744 -3.361 1.00 96.25 91 PRO A O 1
ATOM 734 N N . ASN A 1 92 ? -18.266 -9.684 -3.846 1.00 94.44 92 ASN A N 1
ATOM 735 C CA . ASN A 1 92 ? -18.183 -9.867 -5.295 1.00 94.44 92 ASN A CA 1
ATOM 736 C C . ASN A 1 92 ? -16.755 -10.137 -5.802 1.00 94.44 92 ASN A C 1
ATOM 738 O O . ASN A 1 92 ? -16.527 -10.100 -7.016 1.00 94.44 92 ASN A O 1
ATOM 742 N N . VAL A 1 93 ? -15.791 -10.392 -4.906 1.00 95.88 93 VAL A N 1
ATOM 743 C CA . VAL A 1 93 ? -14.408 -10.686 -5.296 1.00 95.88 93 VAL A CA 1
ATOM 744 C C . VAL A 1 93 ? -14.339 -11.968 -6.124 1.00 95.88 93 VAL A C 1
ATOM 746 O O . VAL A 1 93 ? -14.909 -12.996 -5.776 1.00 95.88 93 VAL A O 1
ATOM 749 N N . LYS A 1 94 ? -13.618 -11.897 -7.241 1.00 95.06 94 LYS A N 1
ATOM 750 C CA . LYS A 1 94 ? -13.376 -13.015 -8.163 1.00 95.06 94 LYS A CA 1
ATOM 751 C C . LYS A 1 94 ? -11.895 -13.310 -8.327 1.00 95.06 94 LYS A C 1
ATOM 753 O O . LYS A 1 94 ? -11.530 -14.442 -8.635 1.00 95.06 94 LYS A O 1
ATOM 758 N N . ARG A 1 95 ? -11.044 -12.291 -8.183 1.00 95.25 95 ARG A N 1
ATOM 759 C CA . ARG A 1 95 ? -9.595 -12.408 -8.358 1.00 95.25 95 ARG A CA 1
ATOM 760 C C . ARG A 1 95 ? -8.854 -11.704 -7.241 1.00 95.25 95 ARG A C 1
ATOM 762 O O . ARG A 1 95 ? -9.204 -10.585 -6.868 1.00 95.25 95 ARG A O 1
ATOM 769 N N . ILE A 1 96 ? -7.805 -12.352 -6.760 1.00 96.06 96 ILE A N 1
ATOM 770 C CA . ILE A 1 96 ? -6.905 -11.807 -5.756 1.00 96.06 96 ILE A CA 1
ATOM 771 C C . ILE A 1 96 ? -5.485 -12.032 -6.217 1.00 96.06 96 ILE A C 1
ATOM 773 O O . ILE A 1 96 ? -5.112 -13.151 -6.557 1.00 96.06 96 ILE A O 1
ATOM 777 N N . VAL A 1 97 ? -4.694 -10.974 -6.176 1.00 96.44 97 VAL A N 1
ATOM 778 C CA . VAL A 1 97 ? -3.243 -11.075 -6.261 1.00 96.44 97 VAL A CA 1
ATOM 779 C C . VAL A 1 97 ? -2.701 -10.764 -4.875 1.00 96.44 97 VAL A C 1
ATOM 781 O O . VAL A 1 97 ? -2.981 -9.697 -4.339 1.00 96.44 97 VAL A O 1
ATOM 784 N N . ILE A 1 98 ? -1.966 -11.697 -4.281 1.00 97.25 98 ILE A N 1
ATOM 785 C CA . ILE A 1 98 ? -1.224 -11.456 -3.046 1.00 97.25 98 ILE A CA 1
ATOM 786 C C . ILE A 1 98 ? 0.158 -10.952 -3.452 1.00 97.25 98 ILE A C 1
ATOM 788 O O . ILE A 1 98 ? 0.946 -11.702 -4.026 1.00 97.25 98 ILE A O 1
ATOM 792 N N . ASP A 1 99 ? 0.393 -9.664 -3.226 1.00 96.12 99 ASP A N 1
ATOM 793 C CA . ASP A 1 99 ? 1.595 -8.934 -3.607 1.00 96.12 99 ASP A CA 1
ATOM 794 C C . ASP A 1 99 ? 2.624 -9.020 -2.483 1.00 96.12 99 ASP A C 1
ATOM 796 O O . ASP A 1 99 ? 2.467 -8.385 -1.446 1.00 96.12 99 ASP A O 1
ATOM 800 N N . GLN A 1 100 ? 3.662 -9.823 -2.698 1.00 95.12 100 GLN A N 1
ATOM 801 C CA . GLN A 1 100 ? 4.848 -9.871 -1.860 1.00 95.12 100 GLN A CA 1
ATOM 802 C C . GLN A 1 100 ? 6.013 -9.229 -2.621 1.00 95.12 100 GLN A C 1
ATOM 804 O O . GLN A 1 100 ? 6.491 -9.755 -3.630 1.00 95.12 100 GLN A O 1
ATOM 809 N N . ASN A 1 101 ? 6.504 -8.100 -2.119 1.00 90.69 101 ASN A N 1
ATOM 810 C CA . ASN A 1 101 ? 7.549 -7.311 -2.775 1.00 90.69 101 ASN A CA 1
ATOM 811 C C . ASN A 1 101 ? 8.945 -7.436 -2.130 1.00 90.69 101 ASN A C 1
ATOM 813 O O . ASN A 1 101 ? 9.827 -6.652 -2.463 1.00 90.69 101 ASN A O 1
ATOM 817 N N . TRP A 1 102 ? 9.171 -8.428 -1.261 1.00 90.06 102 TRP A N 1
ATOM 818 C CA . TRP A 1 102 ? 10.491 -8.781 -0.710 1.00 90.06 102 TRP A CA 1
ATOM 819 C C . TRP A 1 102 ? 10.813 -10.256 -0.940 1.00 90.06 102 TRP A C 1
ATOM 821 O O . TRP A 1 102 ? 9.911 -11.097 -1.034 1.00 90.06 102 TRP A O 1
ATOM 831 N N . LEU A 1 103 ?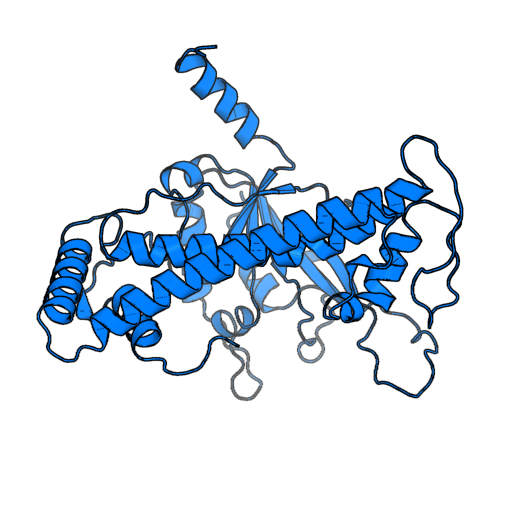 12.108 -10.569 -0.950 1.00 87.19 103 LEU A N 1
ATOM 832 C CA . LEU A 1 103 ? 12.603 -11.940 -0.949 1.00 87.19 103 LEU A CA 1
ATOM 833 C C . LEU A 1 103 ? 12.265 -12.625 0.378 1.00 87.19 103 LEU A C 1
ATOM 835 O O . LEU A 1 103 ? 12.699 -12.184 1.445 1.00 87.19 103 LEU A O 1
ATOM 839 N N . SER A 1 104 ? 11.510 -13.721 0.321 1.00 82.56 104 SER A N 1
ATOM 840 C CA . SER A 1 104 ? 11.415 -14.629 1.466 1.00 82.56 104 SER A CA 1
ATOM 841 C C . SER A 1 104 ? 12.545 -15.650 1.383 1.00 82.56 104 SER A C 1
ATOM 843 O O . SER A 1 104 ? 12.690 -16.287 0.340 1.00 82.56 104 SER A O 1
ATOM 845 N N . PRO A 1 105 ? 13.314 -15.857 2.466 1.00 77.44 105 PRO A N 1
ATOM 846 C CA . PRO A 1 105 ? 14.339 -16.888 2.473 1.00 77.44 105 PRO A CA 1
ATOM 847 C C . PRO A 1 105 ? 13.689 -18.255 2.210 1.00 77.44 105 PRO A C 1
ATOM 849 O O . PRO A 1 105 ? 12.613 -18.531 2.766 1.00 77.44 105 PRO A O 1
ATOM 852 N N . PRO A 1 106 ? 14.310 -19.114 1.380 1.00 73.44 106 PRO A N 1
ATOM 853 C CA . PRO A 1 106 ? 13.796 -20.449 1.145 1.00 73.44 106 PRO A CA 1
ATOM 854 C C . PRO A 1 106 ? 13.746 -21.200 2.474 1.00 73.44 106 PRO A C 1
ATOM 856 O O . PRO A 1 106 ? 14.679 -21.173 3.280 1.00 73.44 106 PRO A O 1
ATOM 859 N N . TRP A 1 107 ? 12.627 -21.867 2.720 1.00 70.44 107 TRP A N 1
ATOM 860 C CA . TRP A 1 107 ? 12.490 -22.735 3.880 1.00 70.44 107 TRP A CA 1
ATOM 861 C C . TRP A 1 107 ? 13.224 -24.044 3.598 1.00 70.44 107 TRP A C 1
ATOM 863 O O . TRP A 1 107 ? 13.141 -24.549 2.486 1.00 70.44 107 TRP A O 1
ATOM 873 N N . ASN A 1 108 ? 13.942 -24.578 4.592 1.00 67.88 108 ASN A N 1
ATOM 874 C CA . ASN A 1 108 ? 14.796 -25.775 4.515 1.00 67.88 108 ASN A CA 1
ATOM 875 C C . ASN A 1 108 ? 14.370 -26.806 3.448 1.00 67.88 108 ASN A C 1
ATOM 877 O O . ASN A 1 108 ? 13.459 -27.603 3.676 1.00 67.88 108 ASN A O 1
ATOM 881 N N . GLY A 1 109 ? 15.067 -26.813 2.306 1.00 73.62 109 GLY A N 1
ATOM 882 C CA . GLY A 1 109 ? 14.870 -27.797 1.235 1.00 73.62 109 GLY A CA 1
ATOM 883 C C . GLY A 1 109 ? 13.583 -27.640 0.414 1.00 73.62 109 GLY A C 1
ATOM 884 O O . GLY A 1 109 ? 13.231 -28.555 -0.327 1.00 73.62 109 GLY A O 1
ATOM 885 N N . GLU A 1 110 ? 12.862 -26.522 0.530 1.00 81.50 110 GLU A N 1
ATOM 886 C CA . GLU A 1 110 ? 11.709 -26.239 -0.320 1.00 81.50 110 GLU A CA 1
ATOM 887 C C . GLU A 1 110 ? 12.158 -25.883 -1.737 1.00 81.50 110 GLU A C 1
ATOM 889 O O . GLU A 1 110 ? 12.899 -24.932 -1.955 1.00 81.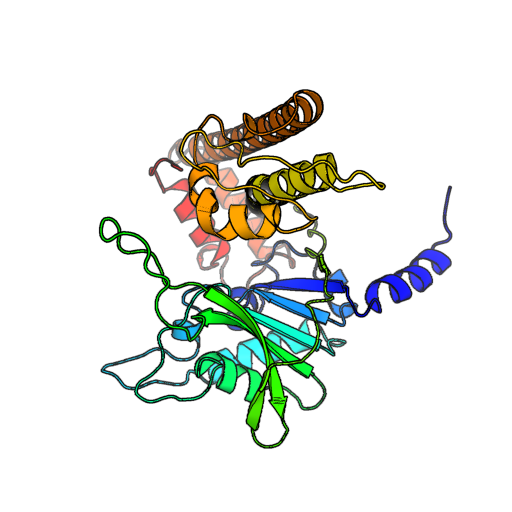50 110 GLU A O 1
ATOM 894 N N . SER A 1 111 ? 11.654 -26.641 -2.709 1.00 81.94 111 SER A N 1
ATOM 895 C CA . SER A 1 111 ? 11.881 -26.409 -4.137 1.00 81.94 111 SER A CA 1
ATOM 896 C C . SER A 1 111 ? 10.747 -25.626 -4.806 1.00 81.94 111 SER A C 1
ATOM 898 O O . SER A 1 111 ? 10.726 -25.502 -6.029 1.00 81.94 111 SER A O 1
ATOM 900 N N . GLN A 1 112 ? 9.732 -25.193 -4.047 1.00 86.06 112 GLN A N 1
ATOM 901 C CA . GLN A 1 112 ? 8.602 -24.461 -4.618 1.00 86.06 112 GLN A CA 1
ATOM 902 C C . GLN A 1 112 ? 8.900 -22.962 -4.662 1.00 86.06 112 GLN A C 1
ATOM 904 O O . GLN A 1 112 ? 9.376 -22.424 -3.666 1.00 86.06 112 GLN A O 1
ATOM 909 N N . PRO A 1 113 ? 8.549 -22.274 -5.764 1.00 88.81 113 PRO A N 1
ATOM 910 C CA . PRO A 1 113 ? 8.862 -20.857 -5.920 1.00 88.81 113 PRO A CA 1
ATOM 911 C C . PRO A 1 113 ? 8.056 -19.970 -4.963 1.00 88.81 113 PRO A C 1
ATOM 913 O O . PRO A 1 113 ? 8.522 -18.916 -4.554 1.00 88.81 113 PRO A O 1
ATOM 916 N N . VAL A 1 114 ? 6.842 -20.387 -4.581 1.00 93.44 114 VAL A N 1
ATOM 917 C CA . VAL A 1 114 ? 5.958 -19.595 -3.715 1.00 93.44 114 VAL A CA 1
ATOM 918 C C . VAL A 1 114 ? 6.198 -19.928 -2.235 1.00 93.44 114 VAL A C 1
ATOM 920 O O . VAL A 1 114 ? 6.085 -21.102 -1.857 1.00 93.44 114 VAL A O 1
ATOM 923 N N . PRO A 1 115 ? 6.430 -18.922 -1.366 1.00 92.62 115 PRO A N 1
ATOM 924 C CA . PRO A 1 115 ? 6.636 -19.130 0.066 1.00 92.62 115 PRO A CA 1
ATOM 925 C C . PRO A 1 115 ? 5.507 -19.916 0.736 1.00 92.62 115 PRO A C 1
ATOM 927 O O . PRO A 1 115 ? 4.322 -19.701 0.471 1.00 92.62 115 PRO A O 1
ATOM 930 N N . ARG A 1 116 ? 5.861 -20.827 1.650 1.00 92.69 116 ARG A N 1
ATOM 931 C CA . ARG A 1 116 ? 4.907 -21.745 2.296 1.00 92.69 116 ARG A CA 1
ATOM 932 C C . ARG A 1 116 ? 3.711 -21.057 2.949 1.00 92.69 116 ARG A C 1
ATOM 934 O O . ARG A 1 116 ? 2.593 -21.547 2.803 1.00 92.69 116 ARG A O 1
ATOM 941 N N . ALA A 1 117 ? 3.918 -19.929 3.627 1.00 93.62 117 ALA A N 1
ATOM 942 C CA . ALA A 1 117 ? 2.831 -19.172 4.247 1.00 93.62 117 ALA A CA 1
ATOM 943 C C . ALA A 1 117 ? 1.796 -18.695 3.211 1.00 93.62 117 ALA A C 1
ATOM 945 O O . ALA A 1 117 ? 0.595 -18.877 3.418 1.00 93.62 117 ALA A O 1
ATOM 946 N N . LEU A 1 118 ? 2.250 -18.188 2.058 1.00 95.00 118 LEU A N 1
ATOM 947 C CA . LEU A 1 118 ? 1.380 -17.802 0.944 1.00 95.00 118 LEU A CA 1
ATOM 948 C C . LEU A 1 118 ? 0.670 -18.996 0.312 1.00 95.00 118 LEU A C 1
ATOM 950 O O . LEU A 1 118 ? -0.506 -18.888 -0.043 1.00 95.00 118 LEU A O 1
ATOM 954 N N . ARG A 1 119 ? 1.347 -20.145 0.200 1.00 95.19 119 ARG A N 1
ATOM 955 C CA . ARG A 1 119 ? 0.726 -21.380 -0.299 1.00 95.19 119 ARG A CA 1
ATOM 956 C C . ARG A 1 119 ? -0.426 -21.817 0.598 1.00 95.19 119 ARG A C 1
ATOM 958 O O . ARG A 1 119 ? -1.527 -22.023 0.098 1.00 95.19 119 ARG A O 1
ATOM 965 N N . ILE A 1 120 ? -0.196 -21.873 1.910 1.00 95.06 120 ILE A N 1
ATOM 966 C CA . ILE A 1 120 ? -1.214 -22.232 2.909 1.00 95.06 120 ILE A CA 1
ATOM 967 C C . ILE A 1 120 ? -2.380 -21.238 2.882 1.00 95.06 120 ILE A C 1
ATOM 969 O O . ILE A 1 120 ? -3.545 -21.647 2.886 1.00 95.06 120 ILE A O 1
ATOM 973 N N . LEU A 1 121 ? -2.077 -19.936 2.825 1.00 95.88 121 LEU A N 1
ATOM 974 C CA . LEU A 1 121 ? -3.094 -18.892 2.738 1.00 95.88 121 LEU A CA 1
ATOM 975 C C . LEU A 1 121 ? -3.958 -19.089 1.486 1.00 95.88 121 LEU A C 1
ATOM 977 O O . LEU A 1 121 ? -5.176 -19.175 1.606 1.00 95.88 121 LEU A O 1
ATOM 981 N N . SER A 1 122 ? -3.338 -19.248 0.315 1.00 95.44 122 SER A N 1
ATOM 982 C CA . SER A 1 122 ? -4.023 -19.406 -0.978 1.00 95.44 122 SER A CA 1
ATOM 983 C C . SER A 1 122 ? -4.861 -20.685 -1.062 1.00 95.44 122 SER A C 1
ATOM 985 O O . SER A 1 122 ? -5.983 -20.655 -1.563 1.00 95.44 122 SER A O 1
ATOM 987 N N . GLN A 1 123 ? -4.349 -21.799 -0.532 1.00 94.94 123 GLN A N 1
ATOM 988 C CA . GLN A 1 123 ? -5.053 -23.088 -0.485 1.00 94.94 123 GLN A CA 1
ATOM 989 C C . GLN A 1 123 ? -6.279 -23.070 0.436 1.00 94.94 123 GLN A C 1
ATOM 991 O O . GLN A 1 123 ? -7.152 -23.921 0.303 1.00 94.94 123 GLN A O 1
ATOM 996 N N . SER A 1 124 ? -6.362 -22.101 1.351 1.00 95.44 124 SER A N 1
ATOM 997 C CA . SER A 1 124 ? -7.509 -21.925 2.249 1.00 95.44 124 SER A CA 1
ATOM 998 C C . SER A 1 124 ? -8.619 -21.037 1.662 1.00 95.44 124 SER A C 1
ATOM 1000 O O . SER A 1 124 ? -9.585 -20.735 2.361 1.00 95.44 124 SER A O 1
ATOM 1002 N N . SER A 1 125 ? -8.477 -20.588 0.409 1.00 94.69 125 SER A N 1
ATOM 1003 C CA . SER A 1 125 ? -9.490 -19.787 -0.291 1.00 94.69 125 SER A CA 1
ATOM 1004 C C . SER A 1 125 ? -10.711 -20.615 -0.713 1.00 94.69 125 SER A C 1
ATOM 1006 O O . SER A 1 125 ? -10.651 -21.842 -0.807 1.00 94.69 125 SER A O 1
ATOM 1008 N N . SER A 1 126 ? -11.841 -19.950 -0.975 1.00 89.62 126 SER A N 1
ATOM 1009 C CA . SER A 1 126 ? -13.000 -20.605 -1.589 1.00 89.62 126 SER A CA 1
ATOM 1010 C C . SER A 1 126 ? -12.745 -20.898 -3.072 1.00 89.62 126 SER A C 1
ATOM 1012 O O . SER A 1 126 ? -12.050 -20.147 -3.754 1.00 89.62 126 SER A O 1
ATOM 1014 N N . LEU A 1 127 ? -13.356 -21.969 -3.592 1.00 86.62 127 LEU A N 1
ATOM 1015 C CA . LEU A 1 127 ? -13.158 -22.429 -4.976 1.00 86.62 127 LEU A CA 1
ATOM 1016 C C . LEU A 1 127 ? -13.561 -21.394 -6.045 1.00 86.62 127 LEU A C 1
ATOM 1018 O O . LEU A 1 127 ? -13.083 -21.466 -7.175 1.00 86.62 127 LEU A O 1
ATOM 1022 N N . ASP A 1 128 ? -14.410 -20.428 -5.689 1.00 93.88 128 ASP A N 1
ATOM 1023 C CA . ASP A 1 128 ? -14.908 -19.394 -6.602 1.00 93.88 128 ASP A CA 1
ATOM 1024 C C . ASP A 1 128 ? -13.942 -18.205 -6.770 1.00 93.88 128 ASP A C 1
ATOM 1026 O O . ASP A 1 128 ? -14.134 -17.371 -7.660 1.00 93.88 128 ASP A O 1
ATOM 1030 N N . ILE A 1 129 ? -12.893 -18.116 -5.943 1.00 95.19 129 ILE A N 1
ATOM 1031 C CA . ILE A 1 129 ? -11.916 -17.023 -5.971 1.00 95.19 129 ILE A CA 1
ATOM 1032 C C . ILE A 1 129 ? -10.624 -17.499 -6.636 1.00 95.19 129 ILE A C 1
ATOM 1034 O O . ILE A 1 129 ? -9.964 -18.433 -6.189 1.00 95.19 129 ILE A O 1
ATOM 1038 N N . GLN A 1 130 ? -10.199 -16.798 -7.685 1.00 94.69 130 GLN A N 1
ATOM 1039 C CA . GLN A 1 130 ? -8.901 -17.039 -8.310 1.00 94.69 130 GLN A CA 1
ATOM 1040 C C . GLN A 1 130 ? -7.805 -16.328 -7.520 1.00 94.69 130 GLN A C 1
ATOM 1042 O O . GLN A 1 130 ? -7.755 -15.097 -7.502 1.00 94.69 130 GLN A O 1
ATOM 1047 N N . VAL A 1 131 ? -6.914 -17.100 -6.902 1.00 95.44 131 VAL A N 1
ATOM 1048 C CA . VAL A 1 131 ? -5.780 -16.572 -6.137 1.00 95.44 131 VAL A CA 1
ATOM 1049 C C . VAL A 1 131 ? -4.491 -16.686 -6.943 1.00 95.44 131 VAL A C 1
ATOM 1051 O O . VAL A 1 131 ? -4.156 -17.744 -7.481 1.00 95.44 131 VAL A O 1
ATOM 1054 N N . PHE A 1 132 ? -3.758 -15.582 -6.993 1.00 95.81 132 PHE A N 1
ATOM 1055 C CA . PHE A 1 132 ? -2.430 -15.473 -7.570 1.00 95.81 132 PHE A CA 1
ATOM 1056 C C . PHE A 1 132 ? -1.455 -14.972 -6.504 1.00 95.81 132 PHE A C 1
ATOM 1058 O O . PHE A 1 132 ? -1.830 -14.177 -5.643 1.00 95.81 132 PHE A O 1
ATOM 1065 N N . ALA A 1 133 ? -0.200 -15.398 -6.586 1.00 95.75 133 ALA A N 1
ATOM 1066 C CA . ALA A 1 133 ? 0.886 -14.876 -5.764 1.00 95.75 133 ALA A CA 1
ATOM 1067 C C . ALA A 1 133 ? 1.840 -14.091 -6.665 1.00 95.75 133 ALA A C 1
ATOM 1069 O O . ALA A 1 133 ? 2.357 -14.644 -7.632 1.00 95.75 133 ALA A O 1
ATOM 1070 N N . PHE A 1 134 ? 2.048 -12.809 -6.383 1.00 95.38 134 PHE A N 1
ATOM 1071 C CA . PHE A 1 134 ? 2.993 -11.967 -7.106 1.00 95.38 134 PHE A CA 1
ATOM 1072 C C . PHE A 1 134 ? 4.193 -11.694 -6.209 1.00 95.38 134 PHE A C 1
ATOM 1074 O O . PHE A 1 134 ? 4.114 -10.868 -5.305 1.00 95.38 134 PHE A O 1
ATOM 1081 N N . ILE A 1 135 ? 5.275 -12.436 -6.428 1.00 93.94 135 ILE A N 1
ATOM 1082 C CA . ILE A 1 135 ? 6.396 -12.520 -5.488 1.00 93.94 135 ILE A CA 1
ATOM 1083 C C . ILE A 1 135 ? 7.675 -11.962 -6.105 1.00 93.94 135 ILE A C 1
ATOM 1085 O O . ILE A 1 135 ? 7.864 -12.049 -7.321 1.00 93.94 135 ILE A O 1
ATOM 1089 N N . ALA A 1 136 ? 8.548 -11.408 -5.267 1.00 91.56 136 ALA A N 1
ATOM 1090 C CA . ALA A 1 136 ? 9.948 -11.192 -5.609 1.00 91.56 136 ALA A CA 1
ATOM 1091 C C . ALA A 1 136 ? 10.726 -12.510 -5.468 1.00 91.56 136 ALA A C 1
ATOM 1093 O O . ALA A 1 136 ? 10.533 -13.246 -4.499 1.00 91.56 136 ALA A O 1
ATOM 1094 N N . GLU A 1 137 ? 11.595 -12.801 -6.427 1.00 90.19 137 GLU A N 1
ATOM 1095 C CA . GLU A 1 137 ? 12.438 -13.996 -6.458 1.00 90.19 137 GLU A CA 1
ATOM 1096 C C . GLU A 1 137 ? 13.825 -13.652 -7.005 1.00 90.19 137 GLU A C 1
ATOM 1098 O O . GLU A 1 137 ? 13.973 -12.733 -7.813 1.00 90.19 137 GLU A O 1
ATOM 1103 N N . GLU A 1 138 ? 14.833 -14.405 -6.584 1.00 88.81 138 GLU A N 1
ATOM 1104 C CA . GLU A 1 138 ? 16.181 -14.295 -7.136 1.00 88.81 138 GLU A CA 1
ATOM 1105 C C . GLU A 1 138 ? 16.203 -14.856 -8.566 1.00 88.81 138 GLU A C 1
ATOM 1107 O O . GLU A 1 138 ? 15.543 -15.851 -8.882 1.00 88.81 138 GLU A O 1
ATOM 1112 N N . ILE A 1 139 ? 16.938 -14.197 -9.460 1.00 84.50 139 ILE A N 1
ATOM 1113 C CA . ILE A 1 139 ? 17.172 -14.702 -10.810 1.00 84.50 139 ILE A CA 1
ATOM 1114 C C . ILE A 1 139 ? 18.245 -15.786 -10.712 1.00 84.50 139 ILE A C 1
ATOM 1116 O O . ILE A 1 139 ? 19.403 -15.495 -10.424 1.00 84.50 139 ILE A O 1
ATOM 1120 N N . GLU A 1 140 ? 17.862 -17.039 -10.971 1.00 78.62 140 GLU A N 1
ATOM 1121 C CA . GLU A 1 140 ? 18.821 -18.133 -11.132 1.00 78.62 140 GLU A CA 1
ATOM 1122 C C . GLU A 1 140 ? 19.714 -17.849 -12.351 1.00 78.62 140 GLU A C 1
ATOM 1124 O O . GLU A 1 140 ? 19.265 -17.883 -13.498 1.00 78.62 140 GLU A O 1
ATOM 1129 N N . GLY A 1 141 ? 20.985 -17.545 -12.102 1.00 68.38 141 GLY A N 1
ATOM 1130 C CA . GLY A 1 141 ? 21.983 -17.285 -13.131 1.00 68.38 141 GLY A CA 1
ATOM 1131 C C . GLY A 1 141 ? 23.383 -17.230 -12.536 1.00 68.38 141 GLY A C 1
ATOM 1132 O O . GLY A 1 141 ? 23.539 -16.992 -11.336 1.00 68.38 141 GLY A O 1
ATOM 1133 N N . ASP A 1 142 ? 24.400 -17.464 -13.372 1.00 56.94 142 ASP A N 1
ATOM 1134 C CA . ASP A 1 142 ? 25.783 -17.213 -12.971 1.00 56.94 142 ASP A CA 1
ATOM 1135 C C . ASP A 1 142 ? 25.866 -15.761 -12.490 1.00 56.94 142 ASP A C 1
ATOM 1137 O O . ASP A 1 142 ? 25.415 -14.873 -13.225 1.00 56.94 142 ASP A O 1
ATOM 1141 N N . PRO A 1 143 ? 26.386 -15.500 -11.275 1.00 57.22 143 PRO A N 1
ATOM 1142 C CA . PRO A 1 143 ? 26.544 -14.144 -10.787 1.00 57.22 143 PRO A CA 1
ATOM 1143 C C . PRO A 1 143 ? 27.311 -13.379 -11.856 1.00 57.22 143 PRO A C 1
ATOM 1145 O O . PRO A 1 143 ? 28.470 -13.692 -12.145 1.00 57.22 143 PRO A O 1
ATOM 1148 N N . ILE A 1 144 ? 26.635 -12.419 -12.494 1.00 54.97 144 ILE A N 1
ATOM 1149 C CA . ILE A 1 144 ? 27.280 -11.491 -13.416 1.00 54.97 144 ILE A CA 1
ATOM 1150 C C . ILE A 1 144 ? 28.474 -10.964 -12.634 1.00 54.97 144 ILE A C 1
ATOM 1152 O O . ILE A 1 144 ? 28.302 -10.545 -11.489 1.00 54.97 144 ILE A O 1
ATOM 1156 N N . ALA A 1 145 ? 29.675 -11.102 -13.198 1.00 47.91 145 ALA A N 1
ATOM 1157 C CA . ALA A 1 145 ? 30.936 -10.779 -12.544 1.00 47.91 145 ALA A CA 1
ATOM 1158 C C . ALA A 1 145 ? 31.038 -9.264 -12.290 1.00 47.91 145 ALA A C 1
ATOM 1160 O O . ALA A 1 145 ? 31.822 -8.557 -12.916 1.00 47.91 145 ALA A O 1
ATOM 1161 N N . CYS A 1 146 ? 30.210 -8.750 -11.387 1.00 46.00 146 CYS A N 1
ATOM 1162 C CA . CYS A 1 146 ? 30.284 -7.408 -10.864 1.00 46.00 146 CYS A CA 1
ATOM 1163 C C . CYS A 1 146 ? 31.524 -7.354 -9.974 1.00 46.00 146 CYS A C 1
ATOM 1165 O O . CYS A 1 146 ? 31.762 -8.226 -9.136 1.00 46.00 146 CYS A O 1
ATOM 1167 N N . SER A 1 147 ? 32.362 -6.355 -10.233 1.00 47.78 147 SER A N 1
ATOM 1168 C CA . SER A 1 147 ? 33.668 -6.173 -9.608 1.00 47.78 147 SER A CA 1
ATOM 1169 C C . SER A 1 147 ? 33.611 -6.321 -8.085 1.00 47.78 147 SER A C 1
ATOM 1171 O O . SER A 1 147 ? 32.715 -5.783 -7.439 1.00 47.78 147 SER A O 1
ATOM 1173 N N . ALA A 1 148 ? 34.613 -7.003 -7.528 1.00 49.16 148 ALA A N 1
ATOM 1174 C CA . ALA A 1 148 ? 34.703 -7.542 -6.168 1.00 49.16 148 ALA A CA 1
ATOM 1175 C C . ALA A 1 148 ? 34.651 -6.547 -4.980 1.00 49.16 148 ALA A C 1
ATOM 1177 O O . ALA A 1 148 ? 35.111 -6.884 -3.891 1.00 49.16 148 ALA A O 1
ATOM 1178 N N . SER A 1 149 ? 34.148 -5.324 -5.143 1.00 52.28 149 SER A N 1
ATOM 1179 C CA . SER A 1 149 ? 34.266 -4.272 -4.127 1.00 52.28 149 SER A CA 1
ATOM 1180 C C . SER A 1 149 ? 33.023 -4.032 -3.268 1.00 52.28 149 SER A C 1
ATOM 1182 O O . SER A 1 149 ? 33.153 -3.373 -2.241 1.00 52.28 149 SER A O 1
ATOM 1184 N N . ILE A 1 150 ? 31.840 -4.550 -3.622 1.00 56.47 150 ILE A N 1
ATOM 1185 C CA . ILE A 1 150 ? 30.618 -4.384 -2.814 1.00 56.47 150 ILE A CA 1
ATOM 1186 C C . ILE A 1 150 ? 29.790 -5.677 -2.899 1.00 56.47 150 ILE A C 1
ATOM 1188 O O . ILE A 1 150 ? 29.569 -6.150 -4.014 1.00 56.47 150 ILE A O 1
ATOM 1192 N N . PRO A 1 151 ? 29.336 -6.269 -1.775 1.00 55.16 151 PRO A N 1
ATOM 1193 C CA . PRO A 1 151 ? 28.324 -7.320 -1.807 1.00 55.16 151 PRO A CA 1
ATOM 1194 C C . PRO A 1 151 ? 27.066 -6.743 -2.461 1.00 55.16 151 PRO A C 1
ATOM 1196 O O . PRO A 1 151 ? 26.350 -5.961 -1.843 1.00 55.16 151 PRO A O 1
ATOM 1199 N N . SER A 1 152 ? 26.855 -7.046 -3.740 1.00 64.31 152 SER A N 1
ATOM 1200 C CA . SER A 1 152 ? 25.618 -6.688 -4.425 1.00 64.31 152 SER A CA 1
ATOM 1201 C C . SER A 1 152 ? 24.539 -7.656 -3.970 1.00 64.31 152 SER A C 1
ATOM 1203 O O . SER A 1 152 ? 24.779 -8.866 -3.942 1.00 64.31 152 SER A O 1
ATOM 1205 N N . ASP A 1 153 ? 23.358 -7.134 -3.652 1.00 67.62 153 ASP A N 1
ATOM 1206 C CA . ASP A 1 153 ? 22.173 -7.972 -3.516 1.00 67.62 153 ASP A CA 1
ATOM 1207 C C . ASP A 1 153 ? 21.979 -8.781 -4.813 1.00 67.62 153 ASP A C 1
ATOM 1209 O O . ASP A 1 153 ? 22.317 -8.290 -5.903 1.00 67.62 153 ASP A O 1
ATOM 1213 N N . PRO A 1 154 ? 21.497 -10.034 -4.718 1.00 74.06 154 PRO A N 1
ATOM 1214 C CA . PRO A 1 154 ? 21.281 -10.865 -5.890 1.00 74.06 154 PRO A CA 1
ATOM 1215 C C . PRO A 1 154 ? 20.275 -10.193 -6.833 1.00 74.06 154 PRO A C 1
ATOM 1217 O O . PRO A 1 154 ? 19.326 -9.548 -6.370 1.00 74.06 154 PRO A O 1
ATOM 1220 N N . PRO A 1 155 ? 20.441 -10.343 -8.159 1.00 79.94 155 PRO A N 1
ATOM 1221 C CA . PRO A 1 155 ? 19.476 -9.814 -9.107 1.00 79.94 155 PRO A CA 1
ATOM 1222 C C . PRO A 1 155 ? 18.106 -10.434 -8.822 1.00 79.94 155 PRO A C 1
ATOM 1224 O O . PRO A 1 155 ? 17.961 -11.655 -8.744 1.00 79.94 155 PRO A O 1
ATOM 1227 N N . CYS A 1 156 ? 17.101 -9.583 -8.641 1.00 84.38 156 CYS A N 1
ATOM 1228 C CA . CYS A 1 156 ? 15.743 -9.995 -8.317 1.00 84.38 156 CYS A CA 1
ATOM 1229 C C . CYS A 1 156 ? 14.818 -9.749 -9.506 1.00 84.38 156 CYS A C 1
ATOM 1231 O O . CYS A 1 156 ? 14.891 -8.711 -10.159 1.00 84.38 156 CYS A O 1
ATOM 1233 N N . GLN A 1 157 ? 13.880 -10.661 -9.736 1.00 87.50 157 GLN A N 1
ATOM 1234 C CA . GLN A 1 157 ? 12.734 -10.434 -10.611 1.00 87.50 157 GLN A CA 1
ATOM 1235 C C . GLN A 1 157 ? 11.434 -10.569 -9.824 1.00 87.50 157 GLN A C 1
ATOM 1237 O O . GLN A 1 157 ? 11.405 -11.058 -8.695 1.00 87.50 157 GLN A O 1
ATOM 1242 N N . ARG A 1 158 ? 10.329 -10.137 -10.434 1.00 90.25 158 ARG A N 1
ATOM 1243 C CA . ARG A 1 158 ? 8.992 -10.350 -9.884 1.00 90.25 158 ARG A CA 1
ATOM 1244 C C . ARG A 1 158 ? 8.187 -11.242 -10.804 1.00 90.25 158 ARG A C 1
ATOM 1246 O O . ARG A 1 158 ? 8.057 -10.953 -11.992 1.00 90.25 158 ARG A O 1
ATOM 1253 N N . SER A 1 159 ? 7.606 -12.289 -10.238 1.00 92.62 159 SER A N 1
ATOM 1254 C CA . SER A 1 159 ? 6.877 -13.298 -10.997 1.00 92.62 159 SER A CA 1
ATOM 1255 C C . SER A 1 159 ? 5.495 -13.531 -10.420 1.00 92.62 159 SER A C 1
ATOM 1257 O O . SER A 1 159 ? 5.290 -13.598 -9.207 1.00 92.62 159 SER A O 1
ATOM 1259 N N . LEU A 1 160 ? 4.526 -13.664 -11.323 1.00 94.56 160 LEU A N 1
ATOM 1260 C CA . LEU A 1 160 ? 3.166 -14.037 -10.979 1.00 94.56 160 LEU A CA 1
ATOM 1261 C C . LEU A 1 160 ? 3.031 -15.552 -11.027 1.00 94.56 160 LEU A C 1
ATOM 1263 O O . LEU A 1 160 ? 3.316 -16.176 -12.047 1.00 94.56 160 LEU A O 1
ATOM 1267 N N . TYR A 1 161 ? 2.525 -16.132 -9.954 1.00 95.31 161 TYR A N 1
ATOM 1268 C CA . TYR A 1 161 ? 2.284 -17.555 -9.817 1.00 95.31 161 TYR A CA 1
ATOM 1269 C C . TYR A 1 161 ? 0.802 -17.830 -9.608 1.00 95.31 161 TYR A C 1
ATOM 1271 O O . TYR A 1 161 ? 0.088 -17.074 -8.947 1.00 95.31 161 TYR A O 1
ATOM 1279 N N . ARG A 1 162 ? 0.341 -18.947 -10.168 1.00 94.50 162 ARG A N 1
ATOM 1280 C CA . ARG A 1 162 ? -1.011 -19.471 -9.977 1.00 94.50 162 ARG A CA 1
ATOM 1281 C C . ARG A 1 162 ? -0.925 -20.910 -9.488 1.00 94.50 162 ARG A C 1
ATOM 1283 O O . ARG A 1 162 ? -0.128 -21.686 -10.014 1.00 94.50 162 ARG A O 1
ATOM 1290 N N . SER A 1 163 ? -1.772 -21.256 -8.525 1.00 92.62 163 SER A N 1
ATOM 1291 C CA . SER A 1 163 ? -1.941 -22.641 -8.094 1.00 92.62 163 SER A CA 1
ATOM 1292 C C . SER A 1 163 ? -2.916 -23.376 -9.019 1.00 92.62 163 SER A C 1
ATOM 1294 O O . SER A 1 163 ? -3.971 -22.841 -9.379 1.00 92.62 163 SER A O 1
ATOM 1296 N N . SER A 1 164 ? -2.559 -24.588 -9.433 1.00 88.38 164 SER A N 1
ATOM 1297 C CA . SER A 1 164 ? -3.464 -25.538 -10.081 1.00 88.38 164 SER A CA 1
ATOM 1298 C C . SER A 1 164 ? -4.246 -26.356 -9.048 1.00 88.38 164 SER A C 1
ATOM 1300 O O . SER A 1 164 ? -3.965 -26.324 -7.852 1.00 88.38 164 SER A O 1
ATOM 1302 N N . ALA A 1 165 ? -5.267 -27.087 -9.507 1.00 85.75 165 ALA A N 1
ATOM 1303 C CA . ALA A 1 165 ? -6.149 -27.875 -8.639 1.00 85.75 165 ALA A CA 1
ATOM 1304 C C . ALA A 1 165 ? -5.426 -29.004 -7.871 1.00 85.75 165 ALA A C 1
ATOM 1306 O O . ALA A 1 165 ? -5.916 -29.460 -6.844 1.00 85.75 165 ALA A O 1
ATOM 1307 N N . ASP A 1 166 ? -4.261 -29.435 -8.352 1.00 86.00 166 ASP A N 1
ATOM 1308 C CA . ASP A 1 166 ? -3.357 -30.397 -7.708 1.00 86.00 166 ASP A CA 1
ATOM 1309 C C . ASP A 1 166 ? -2.395 -29.743 -6.691 1.00 86.00 166 ASP A C 1
ATOM 1311 O O . ASP A 1 166 ? -1.548 -30.418 -6.109 1.00 86.00 166 ASP A O 1
ATOM 1315 N N . GLY A 1 167 ? -2.506 -28.429 -6.467 1.00 85.50 167 GLY A N 1
ATOM 1316 C CA . GLY A 1 167 ? -1.656 -27.676 -5.548 1.00 85.50 167 GLY A CA 1
ATOM 1317 C C . GLY A 1 167 ? -0.270 -27.330 -6.100 1.00 85.50 167 GLY A C 1
ATOM 1318 O O . GLY A 1 167 ? 0.548 -26.773 -5.362 1.00 85.50 167 GLY A O 1
ATOM 1319 N N . VAL A 1 168 ? 0.007 -27.621 -7.375 1.00 91.69 168 VAL A N 1
ATOM 1320 C CA . VAL A 1 168 ? 1.251 -27.214 -8.039 1.00 91.69 168 VAL A CA 1
ATOM 1321 C C . VAL A 1 168 ? 1.196 -25.719 -8.360 1.00 91.69 168 VAL A C 1
ATOM 1323 O O . VAL A 1 168 ? 0.152 -25.173 -8.711 1.00 91.69 168 VAL A O 1
ATOM 1326 N N . TRP A 1 169 ? 2.324 -25.027 -8.204 1.00 94.19 169 TRP A N 1
ATOM 1327 C CA . TRP A 1 169 ? 2.445 -23.610 -8.538 1.00 94.19 169 TRP A CA 1
ATOM 1328 C C . TRP A 1 169 ? 3.201 -23.448 -9.845 1.00 94.19 169 TRP A C 1
ATOM 1330 O O . TRP A 1 169 ? 4.339 -23.894 -9.969 1.00 94.19 169 TRP A O 1
ATOM 1340 N N . ALA A 1 170 ? 2.568 -22.786 -10.808 1.00 94.31 170 ALA A N 1
ATOM 1341 C CA . ALA A 1 170 ? 3.167 -22.492 -12.099 1.00 94.31 170 ALA A CA 1
ATOM 1342 C C . ALA A 1 170 ? 3.260 -20.981 -12.306 1.00 94.31 170 ALA A C 1
ATOM 1344 O O . ALA A 1 170 ? 2.339 -20.233 -11.955 1.00 94.31 170 ALA A O 1
ATOM 1345 N N . ARG A 1 171 ? 4.369 -20.538 -12.906 1.00 94.31 171 ARG A N 1
ATOM 1346 C CA . ARG A 1 171 ? 4.531 -19.150 -13.338 1.00 94.31 171 ARG A CA 1
ATOM 1347 C C . ARG A 1 171 ? 3.484 -18.845 -14.410 1.00 94.31 171 ARG A C 1
ATOM 1349 O O . ARG A 1 171 ? 3.381 -19.546 -15.419 1.00 94.31 171 ARG A O 1
ATOM 1356 N N . ALA A 1 172 ? 2.678 -17.818 -14.186 1.00 91.75 172 ALA A N 1
ATOM 1357 C CA . ALA A 1 172 ? 1.700 -17.351 -15.150 1.00 91.75 172 ALA A CA 1
ATOM 1358 C C . ALA A 1 172 ? 2.421 -16.666 -16.320 1.00 91.75 172 ALA A C 1
ATOM 1360 O O . ALA A 1 172 ? 3.323 -15.861 -16.122 1.00 91.75 172 ALA A O 1
ATOM 1361 N N . LYS A 1 173 ? 2.002 -16.962 -17.555 1.00 84.44 173 LYS A N 1
ATOM 1362 C CA . LYS A 1 173 ? 2.618 -16.411 -18.778 1.00 84.44 173 LYS A CA 1
ATOM 1363 C C . LYS A 1 173 ? 2.292 -14.935 -19.040 1.00 84.44 173 LYS A C 1
ATOM 1365 O O . LYS A 1 173 ? 2.795 -14.372 -20.004 1.00 84.44 173 LYS A O 1
ATOM 1370 N N . SER A 1 174 ? 1.388 -14.338 -18.266 1.00 67.25 174 SER A N 1
ATOM 1371 C CA . SER A 1 174 ? 0.886 -12.999 -18.569 1.00 67.25 174 SER A CA 1
ATOM 1372 C C . SER A 1 174 ? 1.891 -11.936 -18.124 1.00 67.25 174 SER A C 1
ATOM 1374 O O . SER A 1 174 ? 2.249 -11.945 -16.944 1.00 67.25 174 SER A O 1
ATOM 1376 N N . PRO A 1 175 ? 2.272 -10.975 -18.992 1.00 60.62 175 PRO A N 1
ATOM 1377 C CA . PRO A 1 175 ? 2.827 -9.716 -18.512 1.00 60.62 175 PRO A CA 1
ATOM 1378 C C . PRO A 1 175 ? 1.798 -9.073 -17.585 1.00 60.62 175 PRO A C 1
ATOM 1380 O O . PRO A 1 175 ? 0.595 -9.258 -17.787 1.00 60.62 175 PRO A O 1
ATOM 1383 N N . GLN A 1 176 ? 2.281 -8.385 -16.555 1.00 66.19 176 GLN A N 1
ATOM 1384 C CA . GLN A 1 176 ? 1.488 -7.810 -15.476 1.00 66.19 176 GLN A CA 1
ATOM 1385 C C . GLN A 1 176 ? 0.494 -6.776 -16.044 1.00 66.19 176 GLN A C 1
ATOM 1387 O O . GLN A 1 176 ? 0.898 -5.652 -16.331 1.00 66.19 176 GLN A O 1
ATOM 1392 N N . PRO A 1 177 ? -0.795 -7.109 -16.261 1.00 68.75 177 PRO A N 1
ATOM 1393 C CA . PRO A 1 177 ? -1.689 -6.223 -16.989 1.00 68.75 177 PRO A CA 1
ATOM 1394 C C . PRO A 1 177 ? -2.557 -5.396 -16.040 1.00 68.75 177 PRO A C 1
ATOM 1396 O O . PRO A 1 177 ? -3.525 -4.798 -16.492 1.00 68.75 177 PRO A O 1
ATOM 1399 N N . TRP A 1 178 ? -2.288 -5.391 -14.726 1.00 87.94 178 TRP A N 1
ATOM 1400 C CA . TRP A 1 178 ? -3.145 -4.684 -13.781 1.00 87.94 178 TRP A CA 1
ATOM 1401 C C . TRP A 1 178 ? -2.633 -3.304 -13.400 1.00 87.94 178 TRP A C 1
ATOM 1403 O O . TRP A 1 178 ? -1.443 -3.057 -13.226 1.00 87.94 178 TRP A O 1
ATOM 1413 N N . LYS A 1 179 ? -3.600 -2.416 -13.200 1.00 91.00 179 LYS A N 1
ATOM 1414 C CA . LYS A 1 179 ? -3.451 -1.118 -12.568 1.00 91.00 179 LYS A CA 1
ATOM 1415 C C . LYS A 1 179 ? -3.873 -1.261 -11.117 1.00 91.00 179 LYS A C 1
ATOM 1417 O O . LYS A 1 179 ? -5.020 -1.613 -10.827 1.00 91.00 179 LYS A O 1
ATOM 1422 N N . THR A 1 180 ? -2.946 -0.965 -10.221 1.00 92.44 180 THR A N 1
ATOM 1423 C CA . THR A 1 180 ? -3.238 -0.853 -8.795 1.00 92.44 180 THR A CA 1
ATOM 1424 C C . THR A 1 180 ? -3.946 0.467 -8.529 1.00 92.44 180 THR A C 1
ATOM 1426 O O . THR A 1 180 ? -3.477 1.528 -8.937 1.00 92.44 180 THR A O 1
ATOM 1429 N N . ILE A 1 181 ? -5.083 0.402 -7.845 1.00 93.25 181 ILE A N 1
ATOM 1430 C CA . ILE A 1 181 ? -5.909 1.555 -7.499 1.00 93.25 181 ILE A CA 1
ATOM 1431 C C . ILE A 1 181 ? -6.081 1.582 -5.984 1.00 93.25 181 ILE A C 1
ATOM 1433 O O . ILE A 1 181 ? -6.426 0.575 -5.365 1.00 93.25 181 ILE A O 1
ATOM 1437 N N . LEU A 1 182 ? -5.864 2.745 -5.375 1.00 93.38 182 LEU A N 1
ATOM 1438 C CA . LEU A 1 182 ? -6.212 2.947 -3.974 1.00 93.38 182 LEU A CA 1
ATOM 1439 C C . LEU A 1 182 ? -7.737 3.077 -3.846 1.00 93.38 182 LEU A C 1
ATOM 1441 O O . LEU A 1 182 ? -8.340 3.836 -4.614 1.00 93.38 182 LEU A O 1
ATOM 1445 N N . PRO A 1 183 ? -8.379 2.367 -2.903 1.00 93.50 183 PRO A N 1
ATOM 1446 C CA . PRO A 1 183 ? -9.785 2.598 -2.608 1.00 93.50 183 PRO A CA 1
ATOM 1447 C C . PRO A 1 183 ? -10.033 4.071 -2.240 1.00 93.50 183 PRO A C 1
ATOM 1449 O O . PRO A 1 183 ? -9.151 4.720 -1.670 1.00 93.50 183 PRO A O 1
ATOM 1452 N N . PRO A 1 184 ? -11.225 4.619 -2.534 1.00 93.81 184 PRO A N 1
ATOM 1453 C CA . PRO A 1 184 ? -11.559 5.967 -2.107 1.00 93.81 184 PRO A CA 1
ATOM 1454 C C . PRO A 1 184 ? -11.502 6.067 -0.584 1.00 93.81 184 PRO A C 1
ATOM 1456 O O . PRO A 1 184 ? -11.866 5.134 0.137 1.00 93.81 184 PRO A O 1
ATOM 1459 N N . ALA A 1 185 ? -11.051 7.218 -0.099 1.00 95.75 185 ALA A N 1
ATOM 1460 C CA . ALA A 1 185 ? -11.000 7.485 1.324 1.00 95.75 185 ALA A CA 1
ATOM 1461 C C . ALA A 1 185 ? -12.411 7.633 1.909 1.00 95.75 185 ALA A C 1
ATOM 1463 O O . ALA A 1 185 ? -13.308 8.205 1.284 1.00 95.75 185 ALA A O 1
ATOM 1464 N N . ARG A 1 186 ? -12.593 7.163 3.143 1.00 95.56 186 ARG A N 1
ATOM 1465 C CA . ARG A 1 186 ? -13.786 7.455 3.943 1.00 95.56 186 ARG A CA 1
ATOM 1466 C C . ARG A 1 186 ? -13.851 8.942 4.282 1.00 95.56 186 ARG A C 1
ATOM 1468 O O . ARG A 1 186 ? -12.852 9.658 4.271 1.00 95.56 186 ARG A O 1
ATOM 1475 N N . LYS A 1 187 ? -15.030 9.395 4.705 1.00 96.06 187 LYS A N 1
ATOM 1476 C CA . LYS A 1 187 ? -15.152 10.704 5.349 1.00 96.06 187 LYS A CA 1
ATOM 1477 C C . LYS A 1 187 ? -14.516 10.659 6.742 1.00 96.06 187 LYS A C 1
ATOM 1479 O O . LYS A 1 187 ? -14.835 9.791 7.555 1.00 96.06 187 LYS A O 1
ATOM 1484 N N . PHE A 1 188 ? -13.653 11.628 7.017 1.00 96.56 188 PHE A N 1
ATOM 1485 C CA . PHE A 1 188 ? -13.025 11.822 8.317 1.00 96.56 188 PHE A CA 1
ATOM 1486 C C . PHE A 1 188 ? -13.754 12.934 9.079 1.00 96.56 188 PHE A C 1
ATOM 1488 O O . PHE A 1 188 ? -13.787 14.081 8.640 1.00 96.56 188 PHE A O 1
ATOM 1495 N N . SER A 1 189 ? -14.382 12.594 10.203 1.00 95.19 189 SER A N 1
ATOM 1496 C CA . SER A 1 189 ? -15.109 13.534 11.066 1.00 95.19 189 SER A CA 1
ATOM 1497 C C . SER A 1 189 ? -14.698 13.368 12.522 1.00 95.19 189 SER A C 1
ATOM 1499 O O . SER A 1 189 ? -14.277 12.282 12.912 1.00 95.19 189 SER A O 1
ATOM 1501 N N . GLY A 1 190 ? -14.848 14.429 13.318 1.00 96.38 190 GLY A N 1
ATOM 1502 C CA . GLY A 1 190 ? -14.530 14.433 14.750 1.00 96.38 190 GLY A CA 1
ATOM 1503 C C . GLY A 1 190 ? -13.029 14.321 15.068 1.00 96.38 190 GLY A C 1
ATOM 1504 O O . GLY A 1 190 ? -12.202 14.315 14.149 1.00 96.38 190 GLY A O 1
ATOM 1505 N N . PRO A 1 191 ? -12.660 14.263 16.361 1.00 96.38 191 PRO A N 1
ATOM 1506 C CA . PRO A 1 191 ? -11.265 14.174 16.798 1.00 96.38 191 PRO A CA 1
ATOM 1507 C C . PRO A 1 191 ? -10.520 12.945 16.257 1.00 96.38 191 PRO A C 1
ATOM 1509 O O . PRO A 1 191 ? -9.409 13.087 15.745 1.00 96.38 191 PRO A O 1
ATOM 1512 N N . VAL A 1 192 ? -11.153 11.766 16.289 1.00 97.12 192 VAL A N 1
ATOM 1513 C CA . VAL A 1 192 ? -10.586 10.514 15.759 1.00 97.12 192 VAL A CA 1
ATOM 1514 C C . VAL A 1 192 ? -10.369 10.644 14.258 1.00 97.12 192 VAL A C 1
ATOM 1516 O O . VAL A 1 192 ? -9.284 10.371 13.747 1.00 97.12 192 VAL A O 1
ATOM 1519 N N . GLY A 1 193 ? -11.388 11.128 13.540 1.00 97.06 193 GLY A N 1
ATOM 1520 C CA . GLY A 1 193 ? -11.296 11.325 12.100 1.00 97.06 193 GLY A CA 1
ATOM 1521 C C . GLY A 1 193 ? -10.208 12.313 11.711 1.00 97.06 193 GLY A C 1
ATOM 1522 O O . GLY A 1 193 ? -9.489 12.035 10.761 1.00 97.06 193 GLY A O 1
ATOM 1523 N N . LYS A 1 194 ? -10.025 13.413 12.451 1.00 96.81 194 LYS A N 1
ATOM 1524 C CA . LYS A 1 194 ? -8.957 14.385 12.175 1.00 96.81 194 LYS A CA 1
ATOM 1525 C C . LYS A 1 194 ? -7.579 13.715 12.157 1.00 96.81 194 LYS A C 1
ATOM 1527 O O . LYS A 1 194 ? -6.854 13.884 11.185 1.00 96.81 194 LYS A O 1
ATOM 1532 N N . VAL A 1 195 ? -7.246 12.922 13.178 1.00 96.69 195 VAL A N 1
ATOM 1533 C CA . VAL A 1 195 ? -5.953 12.214 13.243 1.00 96.69 195 VAL A CA 1
ATOM 1534 C C . VAL A 1 195 ? -5.842 11.162 12.140 1.00 96.69 195 VAL A C 1
ATOM 1536 O O . VAL A 1 195 ? -4.866 11.146 11.402 1.00 96.69 195 VAL A O 1
ATOM 1539 N N . ARG A 1 196 ? -6.884 10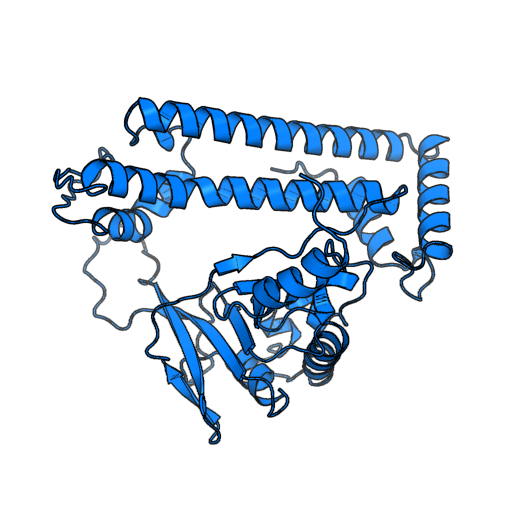.348 11.935 1.00 96.69 196 ARG A N 1
ATOM 1540 C CA . ARG A 1 196 ? -6.881 9.313 10.884 1.00 96.69 196 ARG A CA 1
ATOM 1541 C C . ARG A 1 196 ? -6.866 9.875 9.461 1.00 96.69 196 ARG A C 1
ATOM 1543 O O . ARG A 1 196 ? -6.453 9.173 8.539 1.00 96.69 196 ARG A O 1
ATOM 1550 N N . GLY A 1 197 ? -7.348 11.101 9.279 1.00 97.44 197 GLY A N 1
ATOM 1551 C CA . GLY A 1 197 ? -7.256 11.852 8.034 1.00 97.44 197 GLY A CA 1
ATOM 1552 C C . GLY A 1 197 ? -5.832 12.335 7.773 1.00 97.44 197 GLY A C 1
ATOM 1553 O O . GLY A 1 197 ? -5.356 12.195 6.653 1.00 97.44 197 GLY A O 1
ATOM 1554 N N . LEU A 1 198 ? -5.129 12.810 8.807 1.00 97.06 198 LEU A N 1
ATOM 1555 C CA . LEU A 1 198 ? -3.709 13.158 8.707 1.00 97.06 198 LEU A CA 1
ATOM 1556 C C . LEU A 1 198 ? -2.853 11.929 8.376 1.00 97.06 198 LEU A C 1
ATOM 1558 O O . LEU A 1 198 ? -2.070 12.002 7.436 1.00 97.06 198 LEU A O 1
ATOM 1562 N N . ASP A 1 199 ? -3.078 10.788 9.044 1.00 95.94 199 ASP A N 1
ATOM 1563 C CA . ASP A 1 199 ? -2.360 9.530 8.760 1.00 95.94 199 ASP A CA 1
ATOM 1564 C C . ASP A 1 199 ? -2.534 9.120 7.283 1.00 95.94 199 ASP A C 1
ATOM 1566 O O . ASP A 1 199 ? -1.615 8.638 6.614 1.00 95.94 199 ASP A O 1
ATOM 1570 N N . HIS A 1 200 ? -3.751 9.311 6.760 1.00 96.50 200 HIS A N 1
ATOM 1571 C CA . HIS A 1 200 ? -4.081 9.010 5.374 1.00 96.50 200 HIS A CA 1
ATOM 1572 C C . HIS A 1 200 ? -3.379 9.957 4.392 1.00 96.50 200 HIS A C 1
ATOM 1574 O O . HIS A 1 200 ? -2.812 9.493 3.402 1.00 96.50 200 HIS A O 1
ATOM 1580 N N . GLU A 1 201 ? -3.412 11.267 4.652 1.00 97.25 201 GLU A N 1
ATOM 1581 C CA . GLU A 1 201 ? -2.725 12.264 3.825 1.00 97.25 201 GLU A CA 1
ATOM 1582 C C . GLU A 1 201 ? -1.208 12.064 3.830 1.00 97.25 201 GLU A C 1
ATOM 1584 O O . GLU A 1 201 ? -0.583 12.176 2.774 1.00 97.25 201 GLU A O 1
ATOM 1589 N N . ASP A 1 202 ? -0.630 11.718 4.981 1.00 96.38 202 ASP A N 1
ATOM 1590 C CA . ASP A 1 202 ? 0.792 11.404 5.127 1.00 96.38 202 ASP A CA 1
ATOM 1591 C C . ASP A 1 202 ? 1.171 10.200 4.259 1.00 96.38 202 ASP A C 1
ATOM 1593 O O . ASP A 1 202 ? 2.031 10.293 3.383 1.00 96.38 202 ASP A O 1
ATOM 1597 N N . THR A 1 203 ? 0.411 9.105 4.386 1.00 94.31 203 THR A N 1
ATOM 1598 C CA . THR A 1 203 ? 0.594 7.895 3.571 1.00 94.31 203 THR A CA 1
ATOM 1599 C C . THR A 1 203 ? 0.505 8.200 2.073 1.00 94.31 203 THR A C 1
ATOM 1601 O O . THR A 1 203 ? 1.343 7.748 1.291 1.00 94.31 203 THR A O 1
ATOM 1604 N N . LEU A 1 204 ? -0.498 8.976 1.640 1.00 95.75 204 LEU A N 1
ATOM 1605 C CA . LEU A 1 204 ? -0.643 9.359 0.232 1.00 95.75 204 LEU A CA 1
ATOM 1606 C C . LEU A 1 204 ? 0.527 10.210 -0.259 1.00 95.75 204 LEU A C 1
ATOM 1608 O O . LEU A 1 204 ? 1.000 10.008 -1.378 1.00 95.75 204 LEU A O 1
ATOM 1612 N N . THR A 1 205 ? 0.983 11.155 0.559 1.00 96.69 205 THR A N 1
ATOM 1613 C CA . THR A 1 205 ? 2.099 12.042 0.223 1.00 96.69 205 THR A CA 1
ATOM 1614 C C . THR A 1 205 ? 3.386 11.235 0.073 1.00 96.69 205 THR A C 1
ATOM 1616 O O . THR A 1 205 ? 4.067 11.366 -0.944 1.00 96.69 205 THR A O 1
ATOM 1619 N N . HIS A 1 206 ? 3.638 10.296 0.987 1.00 94.50 206 HIS A N 1
ATOM 1620 C CA . HIS A 1 206 ? 4.776 9.384 0.922 1.00 94.50 206 HIS A CA 1
ATOM 1621 C C . HIS A 1 206 ? 4.742 8.484 -0.325 1.00 94.50 206 HIS A C 1
ATOM 1623 O O . HIS A 1 206 ? 5.737 8.361 -1.040 1.00 94.50 206 HIS A O 1
ATOM 1629 N N . LEU A 1 207 ? 3.583 7.900 -0.656 1.00 92.94 207 LEU A N 1
ATOM 1630 C CA . LEU A 1 207 ? 3.420 7.108 -1.883 1.00 92.94 207 LEU A CA 1
ATOM 1631 C C . LEU A 1 207 ? 3.681 7.942 -3.144 1.00 92.94 207 LEU A C 1
ATOM 1633 O O . LEU A 1 207 ? 4.324 7.469 -4.080 1.00 92.94 207 LEU A O 1
ATOM 1637 N N . GLN A 1 208 ? 3.207 9.189 -3.174 1.00 95.50 208 GLN A N 1
ATOM 1638 C CA . GLN A 1 208 ? 3.461 10.103 -4.287 1.00 95.50 208 GLN A CA 1
ATOM 1639 C C . GLN A 1 208 ? 4.938 10.472 -4.394 1.00 95.50 208 GLN A C 1
ATOM 1641 O O . GLN A 1 208 ? 5.455 10.541 -5.507 1.00 95.50 208 GLN A O 1
ATOM 1646 N N . HIS A 1 209 ? 5.608 10.676 -3.262 1.00 93.75 209 HIS A N 1
ATOM 1647 C CA . HIS A 1 209 ? 7.034 10.961 -3.208 1.00 93.75 209 HIS A CA 1
ATOM 1648 C C . HIS A 1 209 ? 7.852 9.773 -3.735 1.00 93.75 209 HIS A C 1
ATOM 1650 O O . HIS A 1 209 ? 8.680 9.945 -4.627 1.00 93.75 209 HIS A O 1
ATOM 1656 N N . ASN A 1 210 ? 7.544 8.550 -3.293 1.00 91.50 210 ASN A N 1
ATOM 1657 C CA . ASN A 1 210 ? 8.175 7.323 -3.798 1.00 91.50 210 ASN A CA 1
ATOM 1658 C C . ASN A 1 210 ? 7.895 7.090 -5.290 1.00 91.50 210 ASN A C 1
ATOM 1660 O O . ASN A 1 210 ? 8.751 6.586 -6.014 1.00 91.50 210 ASN A O 1
ATOM 1664 N N . GLY A 1 211 ? 6.718 7.497 -5.771 1.00 93.00 211 GLY A N 1
ATOM 1665 C CA . GLY A 1 211 ? 6.343 7.414 -7.181 1.00 93.00 211 GLY A CA 1
ATOM 1666 C C . GLY A 1 211 ? 7.099 8.376 -8.103 1.00 93.00 211 GLY A C 1
ATOM 1667 O O . GLY A 1 211 ? 7.079 8.176 -9.316 1.00 93.00 211 GLY A O 1
ATOM 1668 N N . LEU A 1 212 ? 7.783 9.400 -7.580 1.00 94.75 212 LEU A N 1
ATOM 1669 C CA . LEU A 1 212 ? 8.532 10.339 -8.422 1.00 94.75 212 LEU A CA 1
ATOM 1670 C C . LEU A 1 212 ? 9.721 9.680 -9.128 1.00 94.75 212 LEU A C 1
ATOM 1672 O O . LEU A 1 212 ? 9.980 10.017 -10.282 1.00 94.75 212 LEU A O 1
ATOM 1676 N N . TRP A 1 213 ? 10.400 8.727 -8.484 1.00 94.06 213 TRP A N 1
ATOM 1677 C CA . TRP A 1 213 ? 11.517 7.998 -9.092 1.00 94.06 213 TRP A CA 1
ATOM 1678 C C . TRP A 1 213 ? 11.126 7.271 -10.385 1.00 94.06 213 TRP A C 1
ATOM 1680 O O . TRP A 1 213 ? 11.666 7.614 -11.440 1.00 94.06 213 TRP A O 1
ATOM 1690 N N . PRO A 1 214 ? 10.177 6.311 -10.364 1.00 93.50 214 PRO A N 1
ATOM 1691 C CA . PRO A 1 214 ? 9.812 5.585 -11.575 1.00 93.50 214 PRO A CA 1
ATOM 1692 C C . PRO A 1 214 ? 9.236 6.513 -12.650 1.00 93.50 214 PRO A C 1
ATOM 1694 O O . PRO A 1 214 ? 9.524 6.319 -13.829 1.00 93.50 214 PRO A O 1
ATOM 1697 N N . LEU A 1 215 ? 8.495 7.560 -12.263 1.00 95.31 215 LEU A N 1
ATOM 1698 C CA . LEU A 1 215 ? 7.991 8.557 -13.212 1.00 95.31 215 LEU A CA 1
ATOM 1699 C C . LEU A 1 215 ? 9.121 9.333 -13.891 1.00 95.31 215 LEU A C 1
ATOM 1701 O O . LEU A 1 215 ? 9.027 9.620 -15.081 1.00 95.31 215 LEU A O 1
ATOM 1705 N N . MET A 1 216 ? 10.181 9.682 -13.162 1.00 95.62 216 MET A N 1
ATOM 1706 C CA . MET A 1 216 ? 11.351 10.336 -13.741 1.00 95.62 216 MET A CA 1
ATOM 1707 C C . MET A 1 216 ? 12.074 9.410 -14.721 1.00 95.62 216 MET A C 1
ATOM 1709 O O . MET A 1 216 ? 12.409 9.842 -15.824 1.00 95.62 216 MET A O 1
ATOM 1713 N N . VAL A 1 217 ? 12.313 8.156 -14.325 1.00 95.50 217 VAL A N 1
ATOM 1714 C CA . VAL A 1 217 ? 12.971 7.153 -15.176 1.00 95.50 217 VAL A CA 1
ATOM 1715 C C . VAL A 1 217 ? 12.203 6.994 -16.489 1.00 95.50 217 VAL A C 1
ATOM 1717 O O . VAL A 1 217 ? 12.788 7.120 -17.565 1.00 95.50 217 VAL A O 1
ATOM 1720 N N . GLU A 1 218 ? 10.883 6.819 -16.401 1.00 95.81 218 GLU A N 1
ATOM 1721 C CA . GLU A 1 218 ? 9.983 6.715 -17.551 1.00 95.81 218 GLU A CA 1
ATOM 1722 C C . GLU A 1 218 ? 9.957 8.002 -18.391 1.00 95.81 218 GLU A C 1
ATOM 1724 O O . GLU A 1 218 ? 9.938 7.944 -19.623 1.00 95.81 218 GLU A O 1
ATOM 1729 N N . ALA A 1 219 ? 9.965 9.176 -17.753 1.00 96.50 219 ALA A N 1
ATOM 1730 C CA . ALA A 1 219 ? 9.975 10.459 -18.450 1.00 96.50 219 ALA A CA 1
ATOM 1731 C C . ALA A 1 219 ? 11.255 10.654 -19.271 1.00 96.50 219 ALA A C 1
ATOM 1733 O O . ALA A 1 219 ? 11.174 11.151 -20.396 1.00 96.50 219 ALA A O 1
ATOM 1734 N N . LEU A 1 220 ? 12.414 10.239 -18.747 1.00 96.56 220 LEU A N 1
ATOM 1735 C CA . LEU A 1 220 ? 13.671 10.299 -19.487 1.00 96.56 220 LEU A CA 1
ATOM 1736 C C . LEU A 1 220 ? 13.684 9.307 -20.657 1.00 96.56 220 LEU A C 1
ATOM 1738 O O . LEU A 1 220 ? 14.008 9.702 -21.776 1.00 96.56 220 LEU A O 1
ATOM 1742 N N . ASP A 1 221 ? 13.242 8.063 -20.439 1.00 96.69 221 ASP A N 1
ATOM 1743 C CA . ASP A 1 221 ? 13.129 7.060 -21.510 1.00 96.69 221 ASP A CA 1
ATOM 1744 C C . ASP A 1 221 ? 12.249 7.577 -22.658 1.00 96.69 221 ASP A C 1
ATOM 1746 O O . ASP A 1 221 ? 12.638 7.577 -23.828 1.00 96.69 221 ASP A O 1
ATOM 1750 N N . ARG A 1 222 ? 11.077 8.129 -22.318 1.00 96.44 222 ARG A N 1
ATOM 1751 C CA . ARG A 1 222 ? 10.140 8.706 -23.291 1.00 96.44 222 ARG A CA 1
ATOM 1752 C C . ARG A 1 222 ? 10.636 9.991 -23.935 1.00 96.44 222 ARG A C 1
ATOM 1754 O O . ARG A 1 222 ? 10.229 10.281 -25.057 1.00 96.44 222 ARG A O 1
ATOM 1761 N N . HIS A 1 223 ? 11.481 10.769 -23.270 1.00 96.62 223 HIS A N 1
ATOM 1762 C CA . HIS A 1 223 ? 12.093 11.940 -23.891 1.00 96.62 223 HIS A CA 1
ATOM 1763 C C . HIS A 1 223 ? 12.960 11.530 -25.093 1.00 96.62 223 HIS A C 1
ATOM 1765 O O . HIS A 1 223 ? 12.867 12.135 -26.164 1.00 96.62 223 HIS A O 1
ATOM 1771 N N . HIS A 1 224 ? 13.742 10.459 -24.932 1.00 96.88 224 HIS A N 1
ATOM 1772 C CA . HIS A 1 224 ? 14.666 9.958 -25.949 1.00 96.88 224 HIS A CA 1
ATOM 1773 C C . HIS A 1 224 ? 14.010 9.046 -26.993 1.00 96.88 224 HIS A C 1
ATOM 1775 O O . HIS A 1 224 ? 14.342 9.139 -28.178 1.00 96.88 224 HIS A O 1
ATOM 1781 N N . PHE A 1 225 ? 13.061 8.205 -26.576 1.00 97.06 225 PHE A N 1
ATOM 1782 C CA . PHE A 1 225 ? 12.490 7.141 -27.411 1.00 97.06 225 PHE A CA 1
ATOM 1783 C C . PHE A 1 225 ? 10.959 7.209 -27.588 1.00 97.06 225 PHE A C 1
ATOM 1785 O O . PHE A 1 225 ? 10.348 6.328 -28.194 1.00 97.06 225 PHE A O 1
ATOM 1792 N N . GLY A 1 226 ? 10.295 8.233 -27.044 1.00 93.06 226 GLY A N 1
ATOM 1793 C CA . GLY A 1 226 ? 8.844 8.415 -27.148 1.00 93.06 226 GLY A CA 1
ATOM 1794 C C . GLY A 1 226 ? 8.405 9.165 -28.409 1.00 93.06 226 GLY A C 1
ATOM 1795 O O . GLY A 1 226 ? 9.172 9.897 -29.025 1.00 93.06 226 GLY A O 1
ATOM 1796 N N . MET A 1 227 ? 7.130 9.006 -28.788 1.00 90.88 227 MET A N 1
ATOM 1797 C CA . MET A 1 227 ? 6.480 9.735 -29.898 1.00 90.88 227 MET A CA 1
ATOM 1798 C C . MET A 1 227 ? 7.219 9.662 -31.251 1.00 90.88 227 MET A C 1
ATOM 1800 O O . MET A 1 227 ? 7.159 10.593 -32.048 1.00 90.88 227 MET A O 1
ATOM 1804 N N . GLY A 1 228 ? 7.891 8.541 -31.525 1.00 89.69 228 GLY A N 1
ATOM 1805 C CA . GLY A 1 228 ? 8.640 8.327 -32.768 1.00 89.69 228 GLY A CA 1
ATOM 1806 C C . GLY A 1 228 ? 10.082 8.838 -32.736 1.00 89.69 228 GLY A C 1
ATOM 1807 O O . GLY A 1 228 ? 10.797 8.657 -33.720 1.00 89.69 228 GLY A O 1
ATOM 1808 N N . ASN A 1 229 ? 10.528 9.424 -31.621 1.00 91.25 229 ASN A N 1
ATOM 1809 C CA . ASN A 1 229 ? 11.941 9.699 -31.402 1.00 91.25 229 ASN A CA 1
ATOM 1810 C C . ASN A 1 229 ? 12.714 8.384 -31.266 1.00 91.25 229 ASN A C 1
ATOM 1812 O O . ASN A 1 229 ? 12.218 7.403 -30.715 1.00 91.25 229 ASN A O 1
ATOM 1816 N N . ASN A 1 230 ? 13.949 8.385 -31.751 1.00 95.06 230 ASN A N 1
ATOM 1817 C CA . ASN A 1 230 ? 14.903 7.316 -31.510 1.00 95.06 230 ASN A CA 1
ATOM 1818 C C . ASN A 1 230 ? 16.281 7.947 -31.337 1.00 95.06 230 ASN A C 1
ATOM 1820 O O . ASN A 1 230 ? 17.098 7.920 -32.257 1.00 95.06 230 ASN A O 1
ATOM 1824 N N . ASN A 1 231 ? 16.476 8.605 -30.195 1.00 97.25 231 ASN A N 1
ATOM 1825 C CA . ASN A 1 231 ? 17.679 9.367 -29.886 1.00 97.25 231 ASN A CA 1
ATOM 1826 C C . ASN A 1 231 ? 18.509 8.616 -28.835 1.00 97.25 231 ASN A C 1
ATOM 1828 O O . ASN A 1 231 ? 18.319 8.873 -27.641 1.00 97.25 231 ASN A O 1
ATOM 1832 N N . PRO A 1 232 ? 19.415 7.710 -29.254 1.00 97.50 232 PRO A N 1
ATOM 1833 C CA . PRO A 1 232 ? 20.349 7.051 -28.355 1.00 97.50 232 PRO A CA 1
ATOM 1834 C C . PRO A 1 232 ? 21.074 8.031 -27.433 1.00 97.50 232 PRO A C 1
ATOM 1836 O O . PRO A 1 232 ? 21.411 9.146 -27.843 1.00 97.50 232 PRO A O 1
ATOM 1839 N N . PHE A 1 233 ? 21.341 7.610 -26.201 1.00 98.00 233 PHE A N 1
ATOM 1840 C CA . PHE A 1 233 ? 22.001 8.450 -25.205 1.00 98.00 233 PHE A CA 1
ATOM 1841 C C . PHE A 1 233 ? 22.823 7.625 -24.212 1.00 98.00 233 PHE A C 1
ATOM 1843 O O . PHE A 1 233 ? 22.586 6.432 -24.027 1.00 98.00 233 PHE A O 1
ATOM 1850 N N . SER A 1 234 ? 23.810 8.273 -23.595 1.00 97.31 234 SER A N 1
ATOM 1851 C CA . SER A 1 234 ? 24.601 7.709 -22.498 1.00 97.31 234 SER A CA 1
ATOM 1852 C C . SER A 1 234 ? 23.893 7.898 -21.161 1.00 97.31 234 SER A C 1
ATOM 1854 O O . SER A 1 234 ? 23.129 8.850 -21.000 1.00 97.31 234 SER A O 1
ATOM 1856 N N . CYS A 1 235 ? 24.201 7.043 -20.185 1.00 95.94 235 CYS A N 1
ATOM 1857 C CA . CYS A 1 235 ? 23.761 7.226 -18.810 1.00 95.94 235 CYS A CA 1
ATOM 1858 C C . CYS A 1 235 ? 24.100 8.647 -18.318 1.00 95.94 235 CYS A C 1
ATOM 1860 O O . CYS A 1 235 ? 25.237 9.094 -18.475 1.00 95.94 235 CYS A O 1
ATOM 1862 N N . PRO A 1 236 ? 23.135 9.379 -17.733 1.00 93.00 236 PRO A N 1
ATOM 1863 C CA . PRO A 1 236 ? 23.392 10.717 -17.204 1.00 93.00 236 PRO A CA 1
ATOM 1864 C C . PRO A 1 236 ? 24.296 10.739 -15.963 1.00 93.00 236 PRO A C 1
ATOM 1866 O O . PRO A 1 236 ? 24.797 11.801 -15.595 1.00 93.00 236 PRO A O 1
ATOM 1869 N N . SER A 1 237 ? 24.471 9.598 -15.289 1.00 89.94 237 SER A N 1
ATOM 1870 C CA . SER A 1 237 ? 25.359 9.492 -14.134 1.00 89.94 237 SER A CA 1
ATOM 1871 C C . SER A 1 237 ? 26.819 9.601 -14.573 1.00 89.94 237 SER A C 1
ATOM 1873 O O . SER A 1 237 ? 27.268 8.885 -15.462 1.00 89.94 237 SER A O 1
ATOM 1875 N N . SER A 1 238 ? 27.591 10.475 -13.923 1.00 88.94 238 SER A N 1
ATOM 1876 C CA . SER A 1 238 ? 28.997 10.726 -14.273 1.00 88.94 238 SER A CA 1
ATOM 1877 C C . SER A 1 238 ? 29.928 9.542 -14.002 1.00 88.94 238 SER A C 1
ATOM 1879 O O . SER A 1 238 ? 31.055 9.521 -14.495 1.00 88.94 238 SER A O 1
ATOM 1881 N N . THR A 1 239 ? 29.472 8.568 -13.215 1.00 88.50 239 THR A N 1
ATOM 1882 C CA . THR A 1 239 ? 30.210 7.349 -12.869 1.00 88.50 239 THR A CA 1
ATOM 1883 C C . THR A 1 239 ? 29.773 6.135 -13.689 1.00 88.50 239 THR A C 1
ATOM 1885 O O . THR A 1 239 ? 30.282 5.042 -13.449 1.00 88.50 239 THR A O 1
ATOM 1888 N N . CYS A 1 240 ? 28.856 6.305 -14.646 1.00 92.12 240 CYS A N 1
ATOM 1889 C CA . CYS A 1 240 ? 28.320 5.227 -15.467 1.00 92.12 240 CYS A CA 1
ATOM 1890 C C . CYS A 1 240 ? 28.534 5.513 -16.958 1.00 92.12 240 CYS A C 1
ATOM 1892 O O . CYS A 1 240 ? 28.195 6.582 -17.458 1.00 92.12 240 CYS A O 1
ATOM 1894 N N . ASP A 1 241 ? 29.074 4.539 -17.682 1.00 95.69 241 ASP A N 1
ATOM 1895 C CA . ASP A 1 241 ? 29.371 4.615 -19.115 1.00 95.69 241 ASP A CA 1
ATOM 1896 C C . ASP A 1 241 ? 28.357 3.858 -19.991 1.00 95.69 241 ASP A C 1
ATOM 1898 O O . ASP A 1 241 ? 28.556 3.726 -21.201 1.00 95.69 241 ASP A O 1
ATOM 1902 N N . ALA A 1 242 ? 27.248 3.388 -19.406 1.00 96.62 242 ALA A N 1
ATOM 1903 C CA . ALA A 1 242 ? 26.201 2.684 -20.136 1.00 96.62 242 ALA A CA 1
ATOM 1904 C C . ALA A 1 242 ? 25.618 3.545 -21.272 1.00 96.62 242 ALA A C 1
ATOM 1906 O O . ALA A 1 242 ? 25.507 4.770 -21.167 1.00 96.62 242 ALA A O 1
ATOM 1907 N N . TYR A 1 243 ? 25.229 2.893 -22.368 1.00 97.88 243 TYR A N 1
ATOM 1908 C CA . TYR A 1 243 ? 24.698 3.539 -23.566 1.00 97.88 243 TYR A CA 1
ATOM 1909 C C . TYR A 1 243 ? 23.457 2.807 -24.067 1.00 97.88 243 TYR A C 1
ATOM 1911 O O . TYR A 1 243 ? 23.482 1.586 -24.228 1.00 97.88 243 TYR A O 1
ATOM 1919 N N . PHE A 1 244 ? 22.393 3.557 -24.350 1.00 97.75 244 PHE A N 1
ATOM 1920 C CA . PHE A 1 244 ? 21.077 3.019 -24.691 1.00 97.75 244 PHE A CA 1
ATOM 1921 C C . PHE A 1 244 ? 20.721 3.368 -26.130 1.00 97.75 244 PHE A C 1
ATOM 1923 O O . PHE A 1 244 ? 20.805 4.525 -26.542 1.00 97.75 244 PHE A O 1
ATOM 1930 N N . GLN A 1 245 ? 20.302 2.368 -26.897 1.00 97.88 245 GLN A N 1
ATOM 1931 C CA . GLN A 1 245 ? 19.917 2.481 -28.302 1.00 97.88 245 GLN A CA 1
ATOM 1932 C C . GLN A 1 245 ? 18.415 2.299 -28.524 1.00 97.88 245 GLN A C 1
ATOM 1934 O O . GLN A 1 245 ? 17.932 2.626 -29.608 1.00 97.88 245 GLN A O 1
ATOM 1939 N N . LYS A 1 246 ? 17.685 1.746 -27.547 1.00 97.19 246 LYS A N 1
ATOM 1940 C CA . LYS A 1 246 ? 16.257 1.427 -27.673 1.00 97.19 246 LYS A CA 1
ATOM 1941 C C . LYS A 1 246 ? 15.463 1.822 -26.430 1.00 97.19 246 LYS A C 1
ATOM 1943 O O . LYS A 1 246 ? 15.980 1.814 -25.315 1.00 97.19 246 LYS A O 1
ATOM 1948 N N . ALA A 1 247 ? 14.169 2.071 -26.644 1.00 95.94 247 ALA A N 1
ATOM 1949 C CA . ALA A 1 247 ? 13.194 2.277 -25.575 1.00 95.94 247 ALA A CA 1
ATOM 1950 C C . ALA A 1 247 ? 13.250 1.143 -24.541 1.00 95.94 247 ALA A C 1
ATOM 1952 O O . ALA A 1 247 ? 13.305 -0.035 -24.906 1.00 95.94 247 ALA A O 1
ATOM 1953 N N . GLY A 1 248 ? 13.196 1.504 -23.262 1.00 93.50 248 GLY A N 1
ATOM 1954 C CA . GLY A 1 248 ? 13.199 0.573 -22.140 1.00 93.50 248 GLY A CA 1
ATOM 1955 C C . GLY A 1 248 ? 14.585 0.141 -21.658 1.00 93.50 248 GLY A C 1
ATOM 1956 O O . GLY A 1 248 ? 14.693 -0.233 -20.492 1.00 93.50 248 GLY A O 1
ATOM 1957 N N . GLU A 1 249 ? 15.646 0.240 -22.470 1.00 95.75 249 GLU A N 1
ATOM 1958 C CA . GLU A 1 249 ? 17.008 -0.134 -22.038 1.00 95.75 249 GLU A CA 1
ATOM 1959 C C . GLU A 1 249 ? 17.477 0.735 -20.861 1.00 95.75 249 GLU A C 1
ATOM 1961 O O . GLU A 1 249 ? 17.987 0.211 -19.871 1.00 95.75 249 GLU A O 1
ATOM 1966 N N . TRP A 1 250 ? 17.210 2.046 -20.914 1.00 95.06 250 TRP A N 1
ATOM 1967 C CA . TRP A 1 250 ? 17.457 2.949 -19.787 1.00 95.06 250 TRP A CA 1
ATOM 1968 C C . TRP A 1 250 ? 16.611 2.589 -18.567 1.00 95.06 250 TRP A C 1
ATOM 1970 O O . TRP A 1 250 ? 17.110 2.605 -17.448 1.00 95.06 250 TRP A O 1
ATOM 1980 N N . THR A 1 251 ? 15.334 2.255 -18.765 1.00 94.12 251 THR A N 1
ATOM 1981 C CA . THR A 1 251 ? 14.421 1.963 -17.649 1.00 94.12 251 THR A CA 1
ATOM 1982 C C . THR A 1 251 ? 14.892 0.758 -16.838 1.00 94.12 251 THR A C 1
ATOM 1984 O O . THR A 1 251 ? 14.912 0.818 -15.609 1.00 94.12 251 THR A O 1
ATOM 1987 N N . VAL A 1 252 ? 15.304 -0.313 -17.524 1.00 91.44 252 VAL A N 1
ATOM 1988 C CA . VAL A 1 252 ? 15.881 -1.507 -16.890 1.00 91.44 252 VAL A CA 1
ATOM 1989 C C . VAL A 1 252 ? 17.174 -1.141 -16.163 1.00 91.44 252 VAL A C 1
ATOM 1991 O O . VAL A 1 252 ? 17.300 -1.390 -14.967 1.00 91.44 252 VAL A O 1
ATOM 1994 N N . HIS A 1 253 ? 18.087 -0.452 -16.849 1.00 92.44 253 HIS A N 1
ATOM 1995 C CA . HIS A 1 253 ? 19.370 -0.064 -16.275 1.00 92.44 253 HIS A CA 1
ATOM 1996 C C . HIS A 1 253 ? 19.235 0.833 -15.034 1.00 92.44 253 HIS A C 1
ATOM 1998 O O . HIS A 1 253 ? 19.898 0.603 -14.026 1.00 92.44 253 HIS A O 1
ATOM 2004 N N . ALA A 1 254 ? 18.356 1.836 -15.072 1.00 92.62 254 ALA A N 1
ATOM 2005 C CA . ALA A 1 254 ? 18.126 2.737 -13.950 1.00 92.62 254 ALA A CA 1
ATOM 2006 C C . ALA A 1 254 ? 17.581 1.994 -12.720 1.00 92.62 254 ALA A C 1
ATOM 2008 O O . ALA A 1 254 ? 17.990 2.291 -11.597 1.00 92.62 254 ALA A O 1
ATOM 2009 N N . ALA A 1 255 ? 16.692 1.015 -12.921 1.00 88.31 255 ALA A N 1
ATOM 2010 C CA . ALA A 1 255 ? 16.165 0.188 -11.838 1.00 88.31 255 ALA A CA 1
ATOM 2011 C C . ALA A 1 255 ? 17.245 -0.699 -11.197 1.00 88.31 255 ALA A C 1
ATOM 2013 O O . ALA A 1 255 ? 17.246 -0.861 -9.979 1.00 88.31 255 ALA A O 1
ATOM 2014 N N . GLU A 1 256 ? 18.168 -1.237 -11.997 1.00 86.12 256 GLU A N 1
ATOM 2015 C CA . GLU A 1 256 ? 19.224 -2.149 -11.537 1.00 86.12 256 GLU A CA 1
ATOM 2016 C C . GLU A 1 256 ? 20.433 -1.423 -10.931 1.00 86.12 256 GLU A C 1
ATOM 2018 O O . GLU A 1 256 ? 21.006 -1.889 -9.952 1.00 86.12 256 GLU A O 1
ATOM 2023 N N . SER A 1 257 ? 20.833 -0.287 -11.509 1.00 87.25 257 SER A N 1
ATOM 2024 C CA . SER A 1 257 ? 22.119 0.364 -11.206 1.00 87.25 257 SER A CA 1
ATOM 2025 C C . SER A 1 257 ? 21.990 1.679 -10.436 1.00 87.25 257 SER A C 1
ATOM 2027 O O . SER A 1 257 ? 22.938 2.082 -9.769 1.00 87.25 257 SER A O 1
ATOM 2029 N N . HIS A 1 258 ? 20.835 2.351 -10.503 1.00 88.56 258 HIS A N 1
ATOM 2030 C CA . HIS A 1 258 ? 20.677 3.731 -10.021 1.00 88.56 258 HIS A CA 1
ATOM 2031 C C . HIS A 1 258 ? 19.536 3.923 -9.014 1.00 88.56 258 HIS A C 1
ATOM 2033 O O . HIS A 1 258 ? 19.247 5.053 -8.624 1.00 88.56 258 HIS A O 1
ATOM 2039 N N . TYR A 1 259 ? 18.906 2.848 -8.529 1.00 83.25 259 TYR A N 1
ATOM 2040 C CA . TYR A 1 259 ? 17.856 2.962 -7.511 1.00 83.25 259 TYR A CA 1
ATOM 2041 C C . TYR A 1 259 ? 18.344 3.690 -6.245 1.00 83.25 259 TYR A C 1
ATOM 2043 O O . TYR A 1 259 ? 17.616 4.500 -5.677 1.00 83.25 259 TYR A O 1
ATOM 2051 N N . CYS A 1 260 ? 19.592 3.463 -5.825 1.00 81.31 260 CYS A N 1
ATOM 2052 C CA . CYS A 1 260 ? 20.170 4.140 -4.662 1.00 81.31 260 CYS A CA 1
ATOM 2053 C C . CYS A 1 260 ? 20.425 5.638 -4.899 1.00 81.31 260 CYS A C 1
ATOM 2055 O O . CYS A 1 260 ? 20.336 6.431 -3.958 1.00 81.31 260 CYS A O 1
ATOM 2057 N N . ASP A 1 261 ? 20.682 6.048 -6.143 1.00 79.75 261 ASP A N 1
ATOM 2058 C CA . ASP A 1 261 ? 20.957 7.449 -6.486 1.00 79.75 261 ASP A CA 1
ATOM 2059 C C . ASP A 1 261 ? 19.723 8.336 -6.281 1.00 79.75 261 ASP A C 1
ATOM 2061 O O . ASP A 1 261 ? 19.845 9.542 -6.045 1.00 79.75 261 ASP A O 1
ATOM 2065 N N . TRP A 1 262 ? 18.529 7.735 -6.266 1.00 80.06 262 TRP A N 1
ATOM 2066 C CA . TRP A 1 262 ? 17.276 8.401 -5.918 1.00 80.06 262 TRP A CA 1
ATOM 2067 C C . TRP A 1 262 ? 17.299 9.091 -4.545 1.00 80.06 262 TRP A C 1
ATOM 2069 O O . TRP A 1 262 ? 16.644 10.119 -4.342 1.00 80.06 262 TRP A O 1
ATOM 2079 N N . PHE A 1 263 ? 18.063 8.547 -3.596 1.00 79.25 263 PHE A N 1
ATOM 2080 C CA . PHE A 1 263 ? 18.170 9.094 -2.243 1.00 79.25 263 PHE A CA 1
ATOM 2081 C C . PHE A 1 263 ? 19.153 10.274 -2.148 1.00 79.25 263 PHE A C 1
ATOM 2083 O O . PHE A 1 263 ? 19.353 10.829 -1.066 1.00 79.25 263 PHE A O 1
ATOM 2090 N N . THR A 1 264 ? 19.762 10.693 -3.262 1.00 80.88 264 THR A N 1
ATOM 2091 C CA . THR A 1 264 ? 20.666 11.849 -3.306 1.00 80.88 264 THR A CA 1
ATOM 2092 C C . THR A 1 264 ? 19.910 13.167 -3.515 1.00 80.88 264 THR A C 1
ATOM 2094 O O . THR A 1 264 ? 18.814 13.212 -4.073 1.00 80.88 264 THR A O 1
ATOM 2097 N N . LYS A 1 265 ? 20.504 14.283 -3.067 1.00 74.38 265 LYS A N 1
ATOM 2098 C CA . LYS A 1 265 ? 19.887 15.624 -3.139 1.00 74.38 265 LYS A CA 1
ATOM 2099 C C . LYS A 1 265 ? 19.732 16.181 -4.560 1.00 74.38 265 LYS A C 1
ATOM 2101 O O . LYS A 1 265 ? 18.991 17.139 -4.729 1.00 74.38 265 LYS A O 1
ATOM 2106 N N . ASP A 1 266 ? 20.423 15.616 -5.549 1.00 82.75 266 ASP A N 1
ATOM 2107 C CA . ASP A 1 266 ? 20.452 16.122 -6.930 1.00 82.75 266 ASP A CA 1
ATOM 2108 C C . ASP A 1 266 ? 19.793 15.150 -7.926 1.00 82.75 266 ASP A C 1
ATOM 2110 O O . ASP A 1 266 ? 20.132 15.089 -9.102 1.00 82.75 266 ASP A O 1
ATOM 2114 N N . ARG A 1 267 ? 18.825 14.360 -7.454 1.00 86.50 267 ARG A N 1
ATOM 2115 C CA . ARG A 1 267 ? 18.202 13.265 -8.216 1.00 86.50 267 ARG A CA 1
ATOM 2116 C C . ARG A 1 267 ? 17.550 13.663 -9.543 1.00 86.50 267 ARG A C 1
ATOM 2118 O O . ARG A 1 267 ? 17.420 12.819 -10.421 1.00 86.50 267 ARG A O 1
ATOM 2125 N N . PHE A 1 268 ? 17.158 14.927 -9.718 1.00 93.56 268 PHE A N 1
ATOM 2126 C CA . PHE A 1 268 ? 16.562 15.423 -10.967 1.00 93.56 268 PHE A CA 1
ATOM 2127 C C . PHE A 1 268 ? 17.581 16.026 -11.943 1.00 93.56 268 PHE A C 1
ATOM 2129 O O . PHE A 1 268 ? 17.199 16.454 -13.039 1.00 93.56 268 PHE A O 1
ATOM 2136 N N . SER A 1 269 ? 18.877 16.054 -11.610 1.00 91.31 269 SER A N 1
ATOM 2137 C CA . SER A 1 269 ? 19.878 16.636 -12.508 1.00 91.31 269 SER A CA 1
ATOM 2138 C C . SER A 1 269 ? 20.083 15.846 -13.797 1.00 91.31 269 SER A C 1
ATOM 2140 O O . SER A 1 269 ? 20.492 16.410 -14.810 1.00 91.31 269 SER A O 1
ATOM 2142 N N . MET A 1 270 ? 19.688 14.580 -13.830 1.00 90.56 270 MET A N 1
ATOM 2143 C CA . MET A 1 270 ? 19.719 13.800 -15.063 1.00 90.56 270 MET A CA 1
ATOM 2144 C C . MET A 1 270 ? 18.621 14.149 -16.076 1.00 90.56 270 MET A C 1
ATOM 2146 O O . MET A 1 270 ? 18.710 13.760 -17.238 1.00 90.56 270 MET A O 1
ATOM 2150 N N . LEU A 1 271 ? 17.580 14.879 -15.663 1.00 94.75 271 LEU A N 1
ATOM 2151 C CA . LEU A 1 271 ? 16.477 15.235 -16.548 1.00 94.75 271 LEU A CA 1
ATOM 2152 C C . LEU A 1 271 ? 16.796 16.455 -17.431 1.00 94.75 271 LEU A C 1
ATOM 2154 O O . LEU A 1 271 ? 17.402 17.423 -16.957 1.00 94.75 271 LEU A O 1
ATOM 2158 N N . PRO A 1 272 ? 16.282 16.485 -18.678 1.00 95.56 272 PRO A N 1
ATOM 2159 C CA . PRO A 1 272 ? 16.202 17.697 -19.485 1.00 95.56 272 PRO A CA 1
ATOM 2160 C C . PRO A 1 272 ? 15.529 18.839 -18.720 1.00 95.56 272 PRO A C 1
ATOM 2162 O O . PRO A 1 272 ? 14.560 18.616 -17.993 1.00 95.56 272 PRO A O 1
ATOM 2165 N N . GLN A 1 273 ? 15.980 20.076 -18.950 1.00 96.44 273 GLN A N 1
ATOM 2166 C CA . GLN A 1 273 ? 15.571 21.249 -18.165 1.00 96.44 273 GLN A CA 1
ATOM 2167 C C . GLN A 1 273 ? 14.048 21.402 -18.013 1.00 96.44 273 GLN A C 1
ATOM 2169 O O . GLN A 1 273 ? 13.572 21.739 -16.934 1.00 96.44 273 GLN A O 1
ATOM 2174 N N . GLN A 1 274 ? 13.276 21.150 -19.074 1.00 95.81 274 GLN A N 1
ATOM 2175 C CA . GLN A 1 274 ? 11.813 21.270 -19.033 1.00 95.81 274 GLN A CA 1
ATOM 2176 C C . GLN A 1 274 ? 11.170 20.243 -18.092 1.00 95.81 274 GLN A C 1
ATOM 2178 O O . GLN A 1 274 ? 10.274 20.590 -17.331 1.00 95.81 274 GLN A O 1
ATOM 2183 N N . LEU A 1 275 ? 11.648 18.994 -18.117 1.00 96.31 275 LEU A N 1
ATOM 2184 C CA . LEU A 1 275 ? 11.168 17.943 -17.221 1.00 96.31 275 LEU A CA 1
ATOM 2185 C C . LEU A 1 275 ? 11.641 18.208 -15.791 1.00 96.31 275 LEU A C 1
ATOM 2187 O O . LEU A 1 275 ? 10.834 18.143 -14.869 1.00 96.31 275 LEU A O 1
ATOM 2191 N N . ARG A 1 276 ? 12.914 18.586 -15.617 1.00 96.69 276 ARG A N 1
ATOM 2192 C CA . ARG A 1 276 ? 13.499 18.901 -14.308 1.00 96.69 276 ARG A CA 1
ATOM 2193 C C . ARG A 1 276 ? 12.645 19.908 -13.534 1.00 96.69 276 ARG A C 1
ATOM 2195 O O . ARG A 1 276 ? 12.277 19.631 -12.399 1.00 96.69 276 ARG A O 1
ATOM 2202 N N . VAL A 1 277 ? 12.264 21.021 -14.166 1.00 97.19 277 VAL A N 1
ATOM 2203 C CA . VAL A 1 277 ? 11.450 22.072 -13.527 1.00 97.19 277 VAL A CA 1
ATOM 2204 C C . VAL A 1 277 ? 10.103 21.540 -13.025 1.00 97.19 277 VAL A C 1
ATOM 2206 O O . VAL A 1 277 ? 9.676 21.895 -11.927 1.00 97.19 277 VAL A O 1
ATOM 2209 N N . GLU A 1 278 ? 9.423 20.683 -13.792 1.00 97.56 278 GLU A N 1
ATOM 2210 C CA . GLU A 1 278 ? 8.133 20.120 -13.371 1.00 97.56 278 GLU A CA 1
ATOM 2211 C C . GLU A 1 278 ? 8.285 19.110 -12.222 1.00 97.56 278 GLU A C 1
ATOM 2213 O O . GLU A 1 278 ? 7.473 19.116 -11.293 1.00 97.56 278 GLU A O 1
ATOM 2218 N N . PHE A 1 279 ? 9.341 18.289 -12.232 1.00 97.00 279 PHE A N 1
ATOM 2219 C CA . PHE A 1 279 ? 9.637 17.352 -11.142 1.00 97.00 279 PHE A CA 1
ATOM 2220 C C . PHE A 1 279 ? 10.044 18.075 -9.850 1.00 97.00 279 PHE A C 1
ATOM 2222 O O . PHE A 1 279 ? 9.469 17.787 -8.801 1.00 97.00 279 PHE A O 1
ATOM 2229 N N . GLU A 1 280 ? 10.934 19.070 -9.919 1.00 96.50 280 GLU A N 1
ATOM 2230 C CA . GLU A 1 280 ? 11.327 19.910 -8.773 1.00 96.50 280 GLU A CA 1
ATOM 2231 C C . GLU A 1 280 ? 10.122 20.652 -8.179 1.00 96.50 280 GLU A C 1
ATOM 2233 O O . GLU A 1 280 ? 9.922 20.702 -6.964 1.00 96.50 280 GLU A O 1
ATOM 2238 N N . LYS A 1 281 ? 9.257 21.208 -9.036 1.00 97.44 281 LYS A N 1
ATOM 2239 C CA . LYS A 1 281 ? 8.009 21.847 -8.606 1.00 97.44 281 LYS A CA 1
ATOM 2240 C C . LYS A 1 281 ? 7.091 20.857 -7.893 1.00 97.44 281 LYS A C 1
ATOM 2242 O O . LYS A 1 281 ? 6.483 21.213 -6.879 1.00 97.44 281 LYS A O 1
ATOM 2247 N N . ARG A 1 282 ? 6.966 19.632 -8.413 1.00 97.50 282 ARG A N 1
ATOM 2248 C CA . ARG A 1 282 ? 6.128 18.590 -7.813 1.00 97.50 282 ARG A CA 1
ATOM 2249 C C . ARG A 1 282 ? 6.683 18.117 -6.473 1.00 97.50 282 ARG A C 1
ATOM 2251 O O . ARG A 1 282 ? 5.912 18.032 -5.522 1.00 97.50 282 ARG A O 1
ATOM 2258 N N . GLU A 1 283 ? 7.982 17.855 -6.389 1.00 96.44 283 GLU A N 1
ATOM 2259 C CA . GLU A 1 283 ? 8.683 17.516 -5.149 1.00 96.44 283 GLU A CA 1
ATOM 2260 C C . GLU A 1 283 ? 8.501 18.615 -4.103 1.00 96.44 283 GLU A C 1
ATOM 2262 O O . GLU A 1 283 ? 8.039 18.335 -3.002 1.00 96.44 283 GLU A O 1
ATOM 2267 N N . LYS A 1 284 ? 8.745 19.881 -4.460 1.00 97.25 284 LYS A N 1
ATOM 2268 C CA . LYS A 1 284 ? 8.540 21.013 -3.549 1.00 97.25 284 LYS A CA 1
ATOM 2269 C C . LYS A 1 284 ? 7.110 21.074 -3.012 1.00 97.25 284 LYS A C 1
ATOM 2271 O O . LYS A 1 284 ? 6.909 21.380 -1.837 1.00 97.25 284 LYS A O 1
ATOM 2276 N N . ALA A 1 285 ? 6.114 20.795 -3.854 1.00 98.12 285 ALA A N 1
ATOM 2277 C CA . ALA A 1 285 ? 4.720 20.739 -3.426 1.00 98.12 285 ALA A CA 1
ATOM 2278 C C . ALA A 1 285 ? 4.452 19.581 -2.446 1.00 98.12 285 ALA A C 1
ATOM 2280 O O . ALA A 1 285 ? 3.691 19.770 -1.501 1.00 98.12 285 ALA A O 1
ATOM 2281 N N . LEU A 1 286 ? 5.083 18.417 -2.644 1.00 97.06 286 LEU A N 1
ATOM 2282 C CA . LEU A 1 286 ? 4.996 17.289 -1.710 1.00 97.06 286 LEU A CA 1
ATOM 2283 C C . LEU A 1 286 ? 5.680 17.610 -0.379 1.00 97.06 286 LEU A C 1
ATOM 2285 O O . LEU A 1 286 ? 5.037 17.482 0.652 1.00 97.06 286 LEU A O 1
ATOM 2289 N N . VAL A 1 287 ? 6.906 18.140 -0.394 1.00 96.69 287 VAL A N 1
ATOM 2290 C CA . VAL A 1 287 ? 7.625 18.560 0.825 1.00 96.69 287 VAL A CA 1
ATOM 2291 C C . VAL A 1 287 ? 6.821 19.603 1.606 1.00 96.69 287 VAL A C 1
ATOM 2293 O O . VAL A 1 287 ? 6.654 19.488 2.814 1.00 96.69 287 VAL A O 1
ATOM 2296 N N . THR A 1 288 ? 6.233 20.586 0.914 1.00 98.12 288 THR A N 1
ATOM 2297 C CA . THR A 1 288 ? 5.350 21.580 1.554 1.00 98.12 288 THR A CA 1
ATOM 2298 C C . THR A 1 288 ? 4.150 20.913 2.235 1.00 98.12 288 THR A C 1
ATOM 2300 O O . THR A 1 288 ? 3.724 21.350 3.304 1.00 98.12 288 THR A O 1
ATOM 2303 N N . LYS A 1 289 ? 3.596 19.857 1.626 1.00 98.06 289 LYS A N 1
ATOM 2304 C CA . LYS A 1 289 ? 2.472 19.102 2.185 1.00 98.06 289 LYS A CA 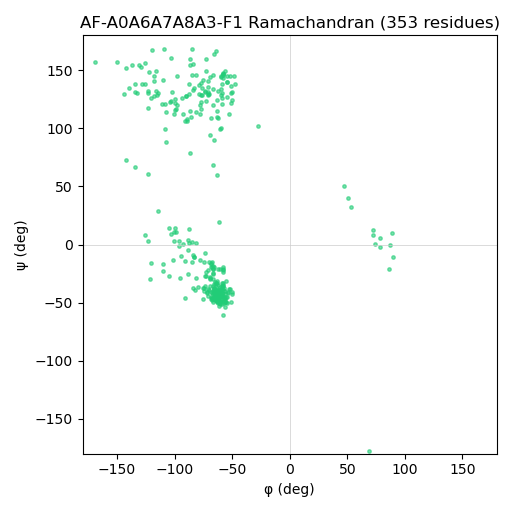1
ATOM 2305 C C . LYS A 1 289 ? 2.896 18.262 3.395 1.00 98.06 289 LYS A C 1
ATOM 2307 O O . LYS A 1 289 ? 2.183 18.268 4.393 1.00 98.06 289 LYS A O 1
ATOM 2312 N N . GLU A 1 290 ? 4.054 17.606 3.343 1.00 96.69 290 GLU A N 1
ATOM 2313 C CA . GLU A 1 290 ? 4.640 16.884 4.485 1.00 96.69 290 GLU A CA 1
ATOM 2314 C C . GLU A 1 290 ? 4.896 17.828 5.666 1.00 96.69 290 GLU A C 1
ATOM 2316 O O . GLU A 1 290 ? 4.548 17.514 6.804 1.00 96.69 290 GLU A O 1
ATOM 2321 N N . ASP A 1 291 ? 5.440 19.019 5.402 1.00 97.31 291 ASP A N 1
ATOM 2322 C CA . ASP A 1 291 ? 5.670 20.042 6.423 1.00 97.31 291 ASP A CA 1
ATOM 2323 C C . ASP A 1 291 ? 4.356 20.545 7.040 1.00 97.31 291 ASP A C 1
ATOM 2325 O O . ASP A 1 291 ? 4.280 20.739 8.255 1.00 97.31 291 ASP A O 1
ATOM 2329 N N . GLU A 1 292 ? 3.302 20.724 6.234 1.00 98.06 292 GLU A N 1
ATOM 2330 C CA . GLU A 1 292 ? 1.963 21.063 6.728 1.00 98.06 292 GLU A CA 1
ATOM 2331 C C . GLU A 1 292 ? 1.418 19.970 7.657 1.00 98.06 292 GLU A C 1
ATOM 2333 O O . GLU A 1 292 ? 0.973 20.279 8.765 1.00 98.06 292 GLU A O 1
ATOM 2338 N N . ILE A 1 293 ? 1.486 18.704 7.240 1.00 97.12 293 ILE A N 1
ATOM 2339 C CA . ILE A 1 293 ? 1.029 17.557 8.034 1.00 97.12 293 ILE A CA 1
ATOM 2340 C C .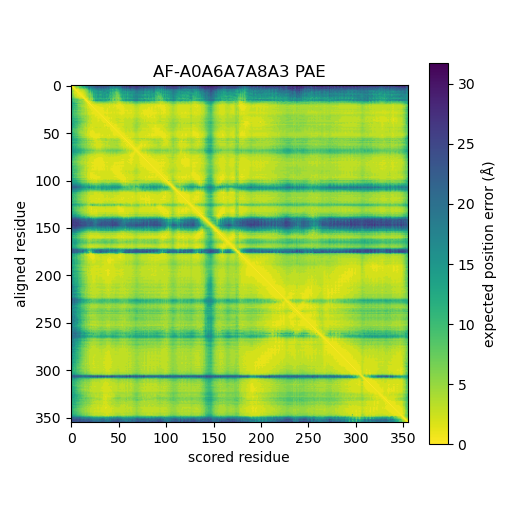 ILE A 1 293 ? 1.814 17.482 9.351 1.00 97.12 293 ILE A C 1
ATOM 2342 O O . ILE A 1 293 ? 1.217 17.426 10.430 1.00 97.12 293 ILE A O 1
ATOM 2346 N N . ARG A 1 294 ? 3.150 17.572 9.287 1.00 96.06 294 ARG A N 1
ATOM 2347 C CA . ARG A 1 294 ? 4.036 17.552 10.461 1.00 96.06 294 ARG A CA 1
ATOM 2348 C C . ARG A 1 294 ? 3.742 18.703 11.418 1.00 96.06 294 ARG A C 1
ATOM 2350 O O . ARG A 1 294 ? 3.734 18.495 12.634 1.00 96.06 294 ARG A O 1
ATOM 2357 N N . ARG A 1 295 ? 3.470 19.905 10.895 1.00 97.31 295 ARG A N 1
ATOM 2358 C CA . ARG A 1 295 ? 3.055 21.060 11.703 1.00 97.31 295 ARG A CA 1
ATOM 2359 C C . ARG A 1 295 ? 1.762 20.759 12.458 1.00 97.31 295 ARG A C 1
ATOM 2361 O O . ARG A 1 295 ? 1.729 20.953 13.666 1.00 97.31 295 ARG A O 1
ATOM 2368 N N . VAL A 1 296 ? 0.739 20.221 11.789 1.00 96.81 296 VAL A N 1
ATOM 2369 C CA . VAL A 1 296 ? -0.539 19.888 12.446 1.00 96.81 296 VAL A CA 1
ATOM 2370 C C . VAL A 1 296 ? -0.361 18.800 13.514 1.00 96.81 296 VAL A C 1
ATOM 2372 O O . VAL A 1 296 ? -0.937 18.918 14.594 1.00 96.81 296 VAL A O 1
ATOM 2375 N N . TYR A 1 297 ? 0.461 17.770 13.276 1.00 95.44 297 TYR A N 1
ATOM 2376 C CA . TYR A 1 297 ? 0.792 16.788 14.321 1.00 95.44 297 TYR A CA 1
ATOM 2377 C C . TYR A 1 297 ? 1.530 17.410 15.505 1.00 95.44 297 TYR A C 1
ATOM 2379 O O . TYR A 1 297 ? 1.296 17.014 16.646 1.00 95.44 297 TYR A O 1
ATOM 2387 N N . THR A 1 298 ? 2.416 18.370 15.243 1.00 94.69 298 THR A N 1
ATOM 2388 C CA . THR A 1 298 ? 3.160 19.081 16.291 1.00 94.69 298 THR A CA 1
ATOM 2389 C C . THR A 1 298 ? 2.205 19.899 17.153 1.00 94.69 298 THR A C 1
ATOM 2391 O O . THR A 1 298 ? 2.216 19.739 18.366 1.00 94.69 298 THR A O 1
ATOM 2394 N N . GLU A 1 299 ? 1.298 20.663 16.538 1.00 94.44 299 GLU A N 1
ATOM 2395 C CA . GLU A 1 299 ? 0.246 21.408 17.244 1.00 94.44 299 GLU A CA 1
ATOM 2396 C C . GLU A 1 299 ? -0.640 20.484 18.099 1.00 94.44 299 GLU A C 1
ATOM 2398 O O . GLU A 1 299 ? -0.871 20.761 19.273 1.00 94.44 299 GLU A O 1
ATOM 2403 N N . LEU A 1 300 ? -1.083 19.344 17.548 1.00 94.44 300 LEU A N 1
ATOM 2404 C CA . LEU A 1 300 ? -1.869 18.348 18.291 1.00 94.44 300 LEU A CA 1
ATOM 2405 C C . LEU A 1 300 ? -1.105 17.778 19.493 1.00 94.44 300 LEU A C 1
ATOM 2407 O O . LEU A 1 300 ? -1.674 17.592 20.571 1.00 94.44 300 LEU A O 1
ATOM 2411 N N . ARG A 1 301 ? 0.189 17.500 19.315 1.00 94.06 301 ARG A N 1
ATOM 2412 C CA . ARG A 1 301 ? 1.058 16.979 20.369 1.00 94.06 301 ARG A CA 1
ATOM 2413 C C . ARG A 1 301 ? 1.308 18.021 21.453 1.00 94.06 301 ARG A C 1
ATOM 2415 O O . ARG A 1 301 ? 1.288 17.667 22.630 1.00 94.06 301 ARG A O 1
ATOM 2422 N N . ASP A 1 302 ? 1.525 19.275 21.081 1.00 93.31 302 ASP A N 1
ATOM 2423 C CA . ASP A 1 302 ? 1.724 20.374 22.023 1.00 93.31 302 ASP A CA 1
ATOM 2424 C C . ASP A 1 302 ? 0.453 20.606 22.849 1.00 93.31 302 ASP A C 1
ATOM 2426 O O . ASP A 1 302 ? 0.512 20.596 24.080 1.00 93.31 302 ASP A O 1
ATOM 2430 N N . ASP A 1 303 ? -0.715 20.656 22.196 1.00 93.19 303 ASP A N 1
ATOM 2431 C CA . ASP A 1 303 ? -2.015 20.737 22.870 1.00 93.19 303 ASP A CA 1
ATOM 2432 C C . ASP A 1 303 ? -2.246 19.555 23.838 1.00 93.19 303 ASP A C 1
ATOM 2434 O O . ASP A 1 303 ? -2.905 19.707 24.872 1.00 93.19 303 ASP A O 1
ATOM 2438 N N . TRP A 1 304 ? -1.722 18.362 23.519 1.00 93.75 304 TRP A N 1
ATOM 2439 C CA . TRP A 1 304 ? -1.812 17.172 24.375 1.00 93.75 304 TRP A CA 1
ATOM 2440 C C . TRP A 1 304 ? -0.851 17.246 25.570 1.00 93.75 304 TRP A C 1
ATOM 2442 O O . TRP A 1 304 ? -1.193 16.810 26.673 1.00 93.75 304 TRP A O 1
ATOM 2452 N N . ARG A 1 305 ? 0.350 17.798 25.356 1.00 90.88 305 ARG A N 1
ATOM 2453 C CA . ARG A 1 305 ? 1.456 17.861 26.323 1.00 90.88 305 ARG A CA 1
ATOM 2454 C C . ARG A 1 305 ? 1.385 19.006 27.317 1.00 90.88 305 ARG A C 1
ATOM 2456 O O . ARG A 1 305 ? 2.159 18.966 28.272 1.00 90.88 305 ARG A O 1
ATOM 2463 N N . GLU A 1 306 ? 0.501 19.987 27.142 1.00 87.25 306 GLU A N 1
ATOM 2464 C CA . GLU A 1 306 ? 0.190 21.032 28.137 1.00 87.25 306 GLU A CA 1
ATOM 2465 C C . GLU A 1 306 ? -0.425 20.410 29.427 1.00 87.25 306 GLU A C 1
ATOM 2467 O O . GLU A 1 306 ? -1.563 20.676 29.802 1.00 87.25 306 GLU A O 1
ATOM 2472 N N . GLY A 1 307 ? 0.332 19.524 30.089 1.00 58.19 307 GLY A N 1
ATOM 2473 C CA . GLY A 1 307 ? -0.093 18.365 30.876 1.00 58.19 307 GLY A CA 1
ATOM 2474 C C . GLY A 1 307 ? -1.157 18.625 31.934 1.00 58.19 307 GLY A C 1
ATOM 2475 O O . GLY A 1 307 ? -0.980 19.412 32.860 1.00 58.19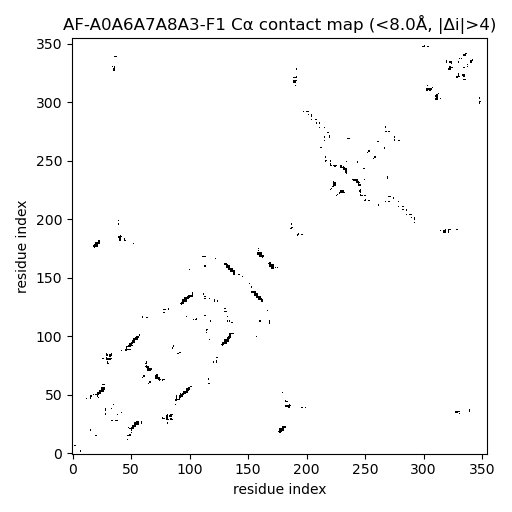 307 GLY A O 1
ATOM 2476 N N . GLY A 1 308 ? -2.279 17.915 31.812 1.00 65.25 308 GLY A N 1
ATOM 2477 C CA . GLY A 1 308 ? -3.445 18.083 32.677 1.00 65.25 308 GLY A CA 1
ATOM 2478 C C . GLY A 1 308 ? -4.211 19.379 32.413 1.00 65.25 308 GLY A C 1
ATOM 2479 O O . GLY A 1 308 ? -5.126 19.721 33.170 1.00 65.25 308 GLY A O 1
ATOM 2480 N N . GLY A 1 309 ? -3.859 20.105 31.353 1.00 85.00 309 GLY A N 1
ATOM 2481 C CA . GLY A 1 309 ? -4.553 21.288 30.892 1.00 85.00 309 GLY A CA 1
ATOM 2482 C C . GLY A 1 309 ? -5.971 20.984 30.422 1.00 85.00 309 GLY A C 1
ATOM 2483 O O . GLY A 1 309 ? -6.390 19.840 30.213 1.00 85.00 309 GLY A O 1
ATOM 2484 N N . ARG A 1 310 ? -6.739 22.058 30.252 1.00 91.56 310 ARG A N 1
ATOM 2485 C CA . ARG A 1 310 ? -8.105 21.998 29.732 1.00 91.56 310 ARG A CA 1
ATOM 2486 C C . ARG A 1 310 ? -8.157 21.302 28.361 1.00 91.56 310 ARG A C 1
ATOM 2488 O O . ARG A 1 310 ? -8.997 20.426 28.191 1.00 91.56 310 ARG A O 1
ATOM 2495 N N . LYS A 1 311 ? -7.208 21.599 27.463 1.00 91.94 311 LYS A N 1
ATOM 2496 C CA . LYS A 1 311 ? -7.131 21.021 26.111 1.00 91.94 311 LYS A CA 1
ATOM 2497 C C . LYS A 1 311 ? -6.937 19.505 26.105 1.00 91.94 311 LYS A C 1
ATOM 2499 O O . LYS A 1 311 ? -7.662 18.810 25.406 1.00 91.94 311 LYS A O 1
ATOM 2504 N N . GLN A 1 312 ? -6.022 18.971 26.919 1.00 94.56 312 GLN A N 1
ATOM 2505 C CA . GLN A 1 312 ? -5.805 17.523 27.007 1.00 94.56 312 GLN A CA 1
ATOM 2506 C C . GLN A 1 312 ? -7.076 16.790 27.465 1.00 94.56 312 GLN A C 1
ATOM 2508 O O . GLN A 1 312 ? -7.445 15.761 26.897 1.00 94.56 312 GLN A O 1
ATOM 2513 N N . ARG A 1 313 ? -7.777 17.333 28.474 1.00 94.62 313 ARG A N 1
ATOM 2514 C CA . ARG A 1 313 ? -9.056 16.773 28.943 1.00 94.62 313 ARG A CA 1
ATOM 2515 C C . ARG A 1 313 ? -10.144 16.855 27.878 1.00 94.62 313 ARG A C 1
ATOM 2517 O O . ARG A 1 313 ? -10.859 15.876 27.698 1.00 94.62 313 ARG A O 1
ATOM 2524 N N . GLU A 1 314 ? -10.253 17.981 27.178 1.00 94.69 314 GLU A N 1
ATOM 2525 C CA . GLU A 1 314 ? -11.213 18.170 26.083 1.00 94.69 314 GLU A CA 1
ATOM 2526 C C . GLU A 1 314 ? -10.939 17.206 24.921 1.00 94.69 314 GLU A C 1
ATOM 2528 O O . GLU A 1 314 ? -11.865 16.554 24.446 1.00 94.69 314 GLU A O 1
ATOM 2533 N N . MET A 1 315 ? -9.676 17.033 24.520 1.00 95.31 315 MET A N 1
ATOM 2534 C CA . MET A 1 315 ? -9.292 16.069 23.486 1.00 95.31 315 MET A CA 1
ATOM 2535 C C . MET A 1 315 ? -9.583 14.635 23.900 1.00 95.31 315 MET A C 1
ATOM 2537 O O . MET A 1 315 ? -10.203 13.904 23.132 1.00 95.31 315 MET A O 1
ATOM 2541 N N . LYS A 1 316 ? -9.189 14.235 25.118 1.00 96.31 316 LYS A N 1
ATOM 2542 C CA . LYS A 1 316 ? -9.513 12.903 25.639 1.00 96.31 316 LYS A CA 1
ATOM 2543 C C . LYS A 1 316 ? -11.026 12.688 25.649 1.00 96.31 316 LYS A C 1
ATOM 2545 O O . LYS A 1 316 ? -11.484 11.667 25.158 1.00 96.31 316 LYS A O 1
ATOM 2550 N N . HIS A 1 317 ? -11.794 13.642 26.174 1.00 96.88 317 HIS A N 1
ATOM 2551 C CA . HIS A 1 317 ? -13.248 13.529 26.249 1.00 96.88 317 HIS A CA 1
ATOM 2552 C C . HIS A 1 317 ? -13.885 13.398 24.863 1.00 96.88 317 HIS A C 1
ATOM 2554 O O . HIS A 1 317 ? -14.621 12.445 24.641 1.00 96.88 317 HIS A O 1
ATOM 2560 N N . GLY A 1 318 ? -13.539 14.277 23.917 1.00 96.94 318 GLY A N 1
ATOM 2561 C CA . GLY A 1 318 ? -14.069 14.213 22.553 1.00 96.94 318 GLY A CA 1
ATOM 2562 C C . GLY A 1 318 ? -13.643 12.952 21.797 1.00 96.94 318 GLY A C 1
ATOM 2563 O O . GLY A 1 318 ? -14.404 12.438 20.980 1.00 96.94 318 GLY A O 1
ATOM 2564 N N . TRP A 1 319 ? -12.449 12.421 22.077 1.00 97.00 319 TRP A N 1
ATOM 2565 C CA . TRP A 1 319 ? -12.005 11.143 21.522 1.00 97.00 319 TRP A CA 1
ATOM 2566 C C . TRP A 1 319 ? -12.841 9.979 22.055 1.00 97.00 319 TRP A C 1
ATOM 2568 O O . TRP A 1 319 ? -13.341 9.183 21.263 1.00 97.00 319 TRP A O 1
ATOM 2578 N N . MET A 1 320 ? -13.026 9.892 23.378 1.00 97.69 320 MET A N 1
ATOM 2579 C CA . MET A 1 320 ? -13.831 8.829 23.990 1.00 97.69 320 MET A CA 1
ATOM 2580 C C . MET A 1 320 ? -15.288 8.912 23.549 1.00 97.69 320 MET A C 1
ATOM 2582 O O . MET A 1 320 ? -15.829 7.917 23.081 1.00 97.69 320 MET A O 1
ATOM 2586 N N . GLU A 1 321 ? -15.882 10.107 23.597 1.00 97.44 321 GLU A N 1
ATOM 2587 C CA . GLU A 1 321 ? -17.255 10.341 23.151 1.00 97.44 321 GLU A CA 1
ATOM 2588 C C . GLU A 1 321 ? -17.453 9.870 21.705 1.00 97.44 321 GLU A C 1
ATOM 2590 O O . GLU A 1 321 ? -18.407 9.151 21.402 1.00 97.44 321 GLU A O 1
ATOM 2595 N N . GLN A 1 322 ? -16.516 10.204 20.811 1.00 96.94 322 GLN A N 1
ATOM 2596 C CA . GLN A 1 322 ? -16.597 9.750 19.432 1.00 96.94 322 GLN A CA 1
ATOM 2597 C C . GLN A 1 322 ? -16.463 8.226 19.306 1.00 96.94 322 GLN A C 1
ATOM 2599 O O . GLN A 1 322 ? -17.208 7.625 18.536 1.00 96.94 322 GLN A O 1
ATOM 2604 N N . LEU A 1 323 ? -15.536 7.587 20.024 1.00 96.38 323 LEU A N 1
ATOM 2605 C CA . LEU A 1 323 ? -15.382 6.128 19.976 1.00 96.38 323 LEU A CA 1
ATOM 2606 C C . LEU A 1 323 ? -16.620 5.382 20.502 1.00 96.38 323 LEU A C 1
ATOM 2608 O O . LEU A 1 323 ? -16.910 4.286 20.020 1.00 96.38 323 LEU A O 1
ATOM 2612 N N . GLU A 1 324 ? -17.348 5.964 21.458 1.00 95.88 324 GLU A N 1
ATOM 2613 C CA . GLU A 1 324 ? -18.591 5.398 21.995 1.00 95.88 324 GLU A CA 1
ATOM 2614 C C . GLU A 1 324 ? -19.766 5.566 21.030 1.00 95.88 324 GLU A C 1
ATOM 2616 O O . GLU A 1 324 ? -20.521 4.619 20.794 1.00 95.88 324 GLU A O 1
ATOM 2621 N N . GLN A 1 325 ? -19.930 6.770 20.474 1.00 95.38 325 GLN A N 1
ATOM 2622 C CA . GLN A 1 325 ? -21.152 7.164 19.770 1.00 95.38 325 GLN A CA 1
ATOM 2623 C C . GLN A 1 325 ? -21.087 6.965 18.249 1.00 95.38 325 GLN A C 1
ATOM 2625 O O . GLN A 1 325 ? -22.117 6.740 17.612 1.00 95.38 325 GLN A O 1
ATOM 2630 N N . ASP A 1 326 ? -19.902 7.050 17.640 1.00 94.88 326 ASP A N 1
ATOM 2631 C CA . ASP A 1 326 ? -19.743 6.966 16.188 1.00 94.88 326 ASP A CA 1
ATOM 2632 C C . ASP A 1 326 ? -19.503 5.515 15.750 1.00 94.88 326 ASP A C 1
ATOM 2634 O O . ASP A 1 326 ? -18.412 4.954 15.892 1.00 94.88 326 ASP A O 1
ATOM 2638 N N . GLY A 1 327 ? -20.530 4.904 15.154 1.00 92.12 327 GLY A N 1
ATOM 2639 C CA . GLY A 1 327 ? -20.471 3.529 14.653 1.00 92.12 327 GLY A CA 1
ATOM 2640 C C . GLY A 1 327 ? -19.368 3.272 13.616 1.00 92.12 327 GLY A C 1
ATOM 2641 O O . GLY A 1 327 ? -18.969 2.124 13.435 1.00 92.12 327 GLY A O 1
ATOM 2642 N N . ALA A 1 328 ? -18.831 4.308 12.958 1.00 90.00 328 ALA A N 1
ATOM 2643 C CA . ALA A 1 328 ? -17.710 4.164 12.026 1.00 90.00 328 ALA A CA 1
ATOM 2644 C C . ALA A 1 328 ? -16.342 4.014 12.726 1.00 90.00 328 ALA A C 1
ATOM 2646 O O . ALA A 1 328 ? -15.350 3.661 12.071 1.00 90.00 328 ALA A O 1
ATOM 2647 N N . TRP A 1 329 ? -16.271 4.305 14.028 1.00 93.62 329 TRP A N 1
AT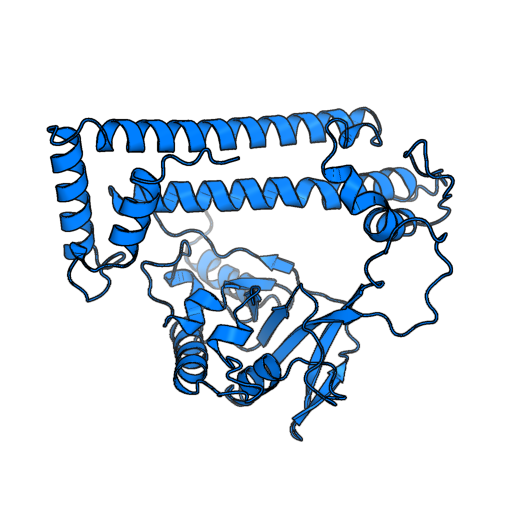OM 2648 C CA . TRP A 1 329 ? -15.066 4.189 14.858 1.00 93.62 329 TRP A CA 1
ATOM 2649 C C . TRP A 1 329 ? -15.226 3.233 16.040 1.00 93.62 329 TRP A C 1
ATOM 2651 O O . TRP A 1 329 ? -14.216 2.805 16.594 1.00 93.62 329 TRP A O 1
ATOM 2661 N N . ASN A 1 330 ? -16.456 2.868 16.403 1.00 91.94 330 ASN A N 1
ATOM 2662 C CA . ASN A 1 330 ? -16.731 1.934 17.487 1.00 91.94 330 ASN A CA 1
ATOM 2663 C C . ASN A 1 330 ? -16.064 0.575 17.219 1.00 91.94 330 ASN A C 1
ATOM 2665 O O . ASN A 1 330 ? -16.326 -0.065 16.203 1.00 91.94 330 ASN A O 1
ATOM 2669 N N . THR A 1 331 ? -15.192 0.153 18.138 1.00 91.31 331 THR A N 1
ATOM 2670 C CA . THR A 1 331 ? -14.385 -1.076 18.025 1.00 91.31 331 THR A CA 1
ATOM 2671 C C . THR A 1 331 ? -14.978 -2.288 18.742 1.00 91.31 331 THR A C 1
ATOM 2673 O O . THR A 1 331 ? -14.392 -3.370 18.710 1.00 91.31 331 THR A O 1
ATOM 2676 N N . GLY A 1 332 ? -16.127 -2.124 19.401 1.00 91.81 332 GLY A N 1
ATOM 2677 C CA . GLY A 1 332 ? -16.745 -3.140 20.254 1.00 91.81 332 GLY A CA 1
ATOM 2678 C C . GLY A 1 332 ? -16.048 -3.346 21.605 1.00 91.81 332 GLY A C 1
ATOM 2679 O O . GLY A 1 332 ? -16.500 -4.175 22.390 1.00 91.81 332 GLY A O 1
ATOM 2680 N N . THR A 1 333 ? -14.971 -2.610 21.890 1.00 94.31 333 THR A N 1
ATOM 2681 C CA . THR A 1 333 ? -14.292 -2.575 23.194 1.00 94.31 333 THR A CA 1
ATOM 2682 C C . THR A 1 333 ? -14.529 -1.238 23.884 1.00 94.31 333 THR A C 1
ATOM 2684 O O . THR A 1 333 ? -14.969 -0.280 23.245 1.00 94.31 333 THR A O 1
ATOM 2687 N N . ALA A 1 334 ? -14.184 -1.146 25.172 1.00 96.62 334 ALA A N 1
ATOM 2688 C CA . ALA A 1 334 ? -14.142 0.144 25.850 1.00 96.62 334 ALA A CA 1
ATOM 2689 C C . ALA A 1 334 ? -13.227 1.120 25.070 1.00 96.62 334 ALA A C 1
ATOM 2691 O O . ALA A 1 334 ? -12.176 0.693 24.568 1.00 96.62 334 ALA A O 1
ATOM 2692 N N . PRO A 1 335 ? -13.601 2.404 24.937 1.00 96.06 335 PRO A N 1
ATOM 2693 C CA . PRO A 1 335 ? -12.817 3.405 24.212 1.00 96.06 335 PRO A CA 1
ATOM 2694 C C . PRO A 1 335 ? -11.338 3.455 24.618 1.00 96.06 335 PRO A C 1
ATOM 2696 O O . PRO A 1 335 ? -10.459 3.475 23.752 1.00 96.06 335 PRO A O 1
ATOM 2699 N N . GLU A 1 336 ? -11.056 3.386 25.921 1.00 96.31 336 GLU A N 1
ATOM 2700 C CA . GLU A 1 336 ? -9.710 3.409 26.501 1.00 96.31 336 GLU A CA 1
ATOM 2701 C C . GLU A 1 336 ? -8.873 2.170 26.158 1.00 96.31 336 GLU A C 1
ATOM 2703 O O . GLU A 1 336 ? -7.643 2.228 26.156 1.00 96.31 336 GLU A O 1
ATOM 2708 N N . GLU A 1 337 ? -9.522 1.046 25.864 1.00 95.94 337 GLU A N 1
ATOM 2709 C CA . GLU A 1 337 ? -8.864 -0.209 25.487 1.00 95.94 337 GLU A CA 1
ATOM 2710 C C . GLU A 1 337 ? -8.672 -0.325 23.968 1.00 95.94 337 GLU A C 1
ATOM 2712 O O . GLU A 1 337 ? -7.891 -1.159 23.484 1.00 95.94 337 GLU A O 1
ATOM 2717 N N . SER A 1 338 ? -9.363 0.530 23.204 1.00 95.69 338 SER A N 1
ATOM 2718 C CA . SER A 1 338 ? -9.334 0.502 21.748 1.00 95.69 338 SER A CA 1
ATOM 2719 C C . SER A 1 338 ? -7.906 0.658 21.217 1.00 95.69 338 SER A C 1
ATOM 2721 O O . SER A 1 338 ? -7.069 1.404 21.739 1.00 95.69 338 SER A O 1
ATOM 2723 N N . ARG A 1 339 ? -7.605 -0.051 20.124 1.00 95.44 339 ARG A N 1
ATOM 2724 C CA . ARG A 1 339 ? -6.314 0.087 19.436 1.00 95.44 339 ARG A CA 1
ATOM 2725 C C . ARG A 1 339 ? -6.102 1.519 18.938 1.00 95.44 339 ARG A C 1
ATOM 2727 O O . ARG A 1 339 ? -4.986 2.007 19.047 1.00 95.44 339 ARG A O 1
ATOM 2734 N N . LEU A 1 340 ? -7.160 2.193 18.475 1.00 95.81 340 LEU A N 1
ATOM 2735 C CA . LEU A 1 340 ? -7.089 3.586 18.021 1.00 95.81 340 LEU A CA 1
ATOM 2736 C C . LEU A 1 340 ? -6.594 4.525 19.118 1.00 95.81 340 LEU A C 1
ATOM 2738 O O . LEU A 1 340 ? -5.740 5.367 18.861 1.00 95.81 340 LEU A O 1
ATOM 2742 N N . TRP A 1 341 ? -7.105 4.372 20.340 1.00 96.69 341 TRP A N 1
ATOM 2743 C CA . TRP A 1 341 ? -6.657 5.191 21.460 1.00 96.69 341 TRP A CA 1
ATOM 2744 C C . TRP A 1 341 ? -5.199 4.912 21.832 1.00 96.69 341 TRP A C 1
ATOM 2746 O O . TRP A 1 341 ? -4.428 5.842 22.048 1.00 96.69 341 TRP A O 1
ATOM 2756 N N . ARG A 1 342 ? -4.787 3.639 21.854 1.00 96.12 342 ARG A N 1
ATOM 2757 C CA . ARG A 1 342 ? -3.389 3.268 22.132 1.00 96.12 342 ARG A CA 1
ATOM 2758 C C . ARG A 1 342 ? -2.418 3.781 21.071 1.00 96.12 342 ARG A C 1
ATOM 2760 O O . ARG A 1 342 ? -1.323 4.210 21.420 1.00 96.12 342 ARG A O 1
ATOM 2767 N N . GLU A 1 343 ? -2.805 3.728 19.799 1.00 94.88 343 GLU A N 1
ATOM 2768 C CA . GLU A 1 343 ? -2.023 4.298 18.696 1.00 94.88 343 GLU A CA 1
ATOM 2769 C C . GLU A 1 343 ? -1.909 5.817 18.851 1.00 94.88 343 GLU A C 1
ATOM 2771 O O . GLU A 1 343 ? -0.795 6.329 18.877 1.00 94.88 343 GLU A O 1
ATOM 2776 N N . PHE A 1 344 ? -3.024 6.509 19.105 1.00 95.88 344 PHE A N 1
ATOM 2777 C CA . PHE A 1 344 ? -3.017 7.944 19.388 1.00 95.88 344 PHE A CA 1
ATOM 2778 C C . PHE A 1 344 ? -2.082 8.306 20.550 1.00 95.88 344 PHE A C 1
ATOM 2780 O O . PHE A 1 344 ? -1.226 9.175 20.398 1.00 95.88 344 PHE A O 1
ATOM 2787 N N . LEU A 1 345 ? -2.195 7.623 21.695 1.00 95.56 345 LEU A N 1
ATOM 2788 C CA . LEU A 1 345 ? -1.329 7.874 22.850 1.00 95.56 345 LEU A CA 1
ATOM 2789 C C . LEU A 1 345 ? 0.144 7.682 22.504 1.00 95.56 345 LEU A C 1
ATOM 2791 O O . LEU A 1 345 ? 0.953 8.559 22.798 1.00 95.56 345 LEU A O 1
ATOM 2795 N N . ARG A 1 346 ? 0.484 6.579 21.829 1.00 94.88 346 ARG A N 1
ATOM 2796 C CA . ARG A 1 346 ? 1.852 6.321 21.374 1.00 94.88 346 ARG A CA 1
ATOM 2797 C C . ARG A 1 346 ? 2.364 7.472 20.511 1.00 94.88 346 ARG A C 1
ATOM 2799 O O . ARG A 1 346 ? 3.482 7.925 20.727 1.00 94.88 346 ARG A O 1
ATOM 2806 N N . ASP A 1 347 ? 1.565 7.970 19.577 1.00 92.88 347 ASP A N 1
ATOM 2807 C CA . ASP A 1 347 ? 1.996 9.001 18.629 1.00 92.88 347 ASP A CA 1
ATOM 2808 C C . ASP A 1 347 ? 2.114 10.397 19.284 1.00 92.88 347 ASP A C 1
ATOM 2810 O O . ASP A 1 347 ? 2.942 11.226 18.875 1.00 92.88 347 ASP A O 1
ATOM 2814 N N . MET A 1 348 ? 1.338 10.654 20.344 1.00 93.50 348 MET A N 1
ATOM 2815 C CA . MET A 1 348 ? 1.434 11.874 21.159 1.00 93.50 348 MET A CA 1
ATOM 2816 C C . MET A 1 348 ? 2.594 11.829 22.172 1.00 93.50 348 MET A C 1
ATOM 2818 O O . MET A 1 348 ? 3.256 12.843 22.435 1.00 93.50 348 MET A O 1
ATOM 2822 N N . GLU A 1 349 ? 2.867 10.657 22.743 1.00 90.38 349 GLU A N 1
ATOM 2823 C CA . GLU A 1 349 ? 3.921 10.445 23.739 1.00 90.38 349 GLU A CA 1
ATOM 2824 C C . GLU A 1 349 ? 5.302 10.282 23.104 1.00 90.38 349 GLU A C 1
ATOM 2826 O O . GLU A 1 349 ? 6.295 10.691 23.707 1.00 90.38 349 GLU A O 1
ATOM 2831 N N . ASN A 1 350 ? 5.381 9.765 21.874 1.00 85.94 350 ASN A N 1
ATOM 2832 C CA . ASN A 1 350 ? 6.650 9.579 21.184 1.00 85.94 350 ASN A CA 1
ATOM 2833 C C . ASN A 1 350 ? 7.350 10.934 20.966 1.00 85.94 350 ASN A C 1
ATOM 2835 O O . ASN A 1 350 ? 6.912 11.790 20.195 1.00 85.94 350 ASN A O 1
ATOM 2839 N N . THR A 1 351 ? 8.435 11.151 21.711 1.00 67.94 351 THR A N 1
ATOM 2840 C CA . THR A 1 351 ? 9.336 12.307 21.601 1.00 67.94 351 THR A CA 1
ATOM 2841 C C . THR A 1 351 ? 10.384 12.126 20.511 1.00 67.94 351 THR A C 1
ATOM 2843 O O . THR A 1 351 ? 11.090 13.088 20.213 1.00 67.94 351 THR A O 1
ATOM 2846 N N . GLY A 1 352 ? 10.496 10.928 19.925 1.00 61.81 352 GLY A N 1
ATOM 2847 C CA . GLY A 1 352 ? 11.413 10.671 18.824 1.00 61.81 352 GLY A CA 1
ATOM 2848 C C . GLY A 1 352 ? 11.111 11.595 17.649 1.00 61.81 352 GLY A C 1
ATOM 2849 O O . GLY A 1 352 ? 9.955 11.735 17.241 1.00 61.81 352 GLY A O 1
ATOM 2850 N N . SER A 1 353 ? 12.144 12.255 17.121 1.00 50.69 353 SER A N 1
ATOM 2851 C CA . SER A 1 353 ? 12.019 12.985 15.865 1.00 50.69 353 SER A CA 1
ATOM 2852 C C . SER A 1 353 ? 11.603 11.997 14.782 1.00 50.69 353 SER A C 1
ATOM 2854 O O . SER A 1 353 ? 12.248 10.962 14.626 1.00 50.69 353 SER A O 1
ATOM 2856 N N . TRP A 1 354 ? 10.550 12.326 14.042 1.00 52.53 354 TRP A N 1
ATOM 2857 C CA . TRP A 1 354 ? 10.243 11.695 12.765 1.00 52.53 354 TRP A CA 1
ATOM 2858 C C . TRP A 1 354 ? 11.384 12.079 11.814 1.00 52.53 354 TRP A C 1
ATOM 2860 O O . TRP A 1 354 ? 11.368 13.180 11.265 1.00 52.53 354 TRP A O 1
ATOM 2870 N N . GLN A 1 355 ? 12.438 11.262 11.779 1.00 39.53 355 GLN A N 1
ATOM 2871 C CA . GLN A 1 355 ? 13.584 11.408 10.881 1.00 39.53 355 GLN A CA 1
ATOM 2872 C C . GLN A 1 355 ? 13.445 10.446 9.717 1.00 39.53 355 GLN A C 1
ATOM 2874 O O . GLN A 1 355 ? 13.106 9.270 9.983 1.00 39.53 355 GLN A O 1
#

Foldseek 3Di:
DDDDPVVVVVVVLVVQPPPQEAEEDELVCQLVLVALQPDQFDLVPQQSHAHYEYADDPCSCCSQWNADPLDTDGPVSSLVSNQVSNCVSHVNYQEYEHEAEDDDPDRVPDPAQDDPSLLVSLVPHDPRHWYKYWYKDADPDDQPCDDPDDPDDGDIDIFIWGADPVSHIDTDPDDNRHDYDYHDGDDQDFLLSVVVVLVVLLVVLVVVLVVLQLVLQQVQLCVQANPNHQHKDADLDPPGGDIDRHRPPSSVCCVRPPPVVSPDPCSLVSDDPVVSVVSVVVNVVSVVSNVVSVVVLVVVLVLCPVPPDPSVVVSVVRQQVCCVPPPSNPPVDRSCPDPSNVVVVCSSPDPDPPD

pLDDT: mean 89.53, std 11.78, range [39.53, 98.12]

Secondary structure (DSSP, 8-state):
----HHHHHHHHHHHHT-TTEEEEEEHHHHHTT--GGG--B-TTTGGG--EEEEEEPTTHHHHHS-EETTEE---HHHHHHHHHHHHHH-TT--EEEEEE-SPPPPPTT---SS-HHHHHHHHTS-TTSEEEEEEEEE--S------TTS-PPPPEEEEEEEE-TTS-EEE--S---PEEEPPPBPP--HHHHHHHHHHHHHHHHHHHHHHHHHHHHHHHHHHHHSTT----EE-SSTT---EE-STTHHHHHHHHHSGGGGGSTTTTTTS-HHHHHHHHHHHHHHHHHHHHHHHHHHHHHHHHHSTT-HHHHHHHHHHHHHHHH-TTT--SS-GGGSHHHHHHHHHHH--S---

InterPro domains:
  IPR013087 Zinc finger C2H2-type [PS00028] (235-258)

Organism: NCBI:txid1469910

Nearest PDB structures (foldseek):
  2x5f-assembly1_B  TM=4.941E-01  e=1.221E+00  Staphylococcus aureus subsp. aureus MRSA252
  8i0x-assembly1_A  TM=5.101E-01  e=2.415E+00  Sphingomonas sp.
  4m29-assembly1_A  TM=4.523E-01  e=2.556E+00  Caulobacter vibrioides CB15